Protein AF-A0A397CFI4-F1 (afdb_monomer_lite)

Secondary structure (DSSP, 8-state):
-HHHHHHHHHT-HHHHHHHHHTT---TTS-EEEE-TT--EEEE-HHHHHHHHT-HHHHHHHGGGS---THHHHHHHHHT-HHHHHHHHHSTT--TT---TT---HHHHHHHTT-HHHHHHHHHTT--TT-PPPPPTTSPP--STTHHHHHH-TTS---HHHHHHHHHHHHSS-TTTHHHHHHHHS-B-TTS-BHHHHS-HHHHHHHHHHHSBTTTEEEPSSS-SEE-SSEEEEEEEESSHHHHHHHHH--TTSEEEHHHHHHHHHHTT--TT-TT--S-HHHHHHHH-TT--SEEEHHHHHHHHHHHH-SSEEEEEEEESSHHHHHHHHHHHHTS-TTTSPPPPP---HHHHHHHHTT-B-TTS--B---

Structure (mmCIF, N/CA/C/O backbone):
data_AF-A0A397CFI4-F1
#
_entry.id   AF-A0A397CFI4-F1
#
loop_
_atom_site.group_PDB
_atom_site.id
_atom_site.type_symbol
_atom_site.label_atom_id
_atom_site.label_alt_id
_atom_site.label_comp_id
_atom_site.label_asym_id
_atom_site.label_entity_id
_atom_site.label_seq_id
_atom_site.pdbx_PDB_ins_code
_atom_site.Cartn_x
_atom_site.Cartn_y
_atom_site.Cartn_z
_atom_site.occupancy
_atom_site.B_iso_or_equiv
_atom_site.auth_seq_id
_atom_site.auth_comp_id
_atom_site.auth_asym_id
_atom_site.auth_atom_id
_atom_site.pdbx_PDB_model_num
ATOM 1 N N . ASN A 1 1 ? -17.779 -2.382 51.397 1.00 69.25 1 ASN A N 1
ATOM 2 C CA . ASN A 1 1 ? -17.186 -1.640 50.259 1.00 69.25 1 ASN A CA 1
ATOM 3 C C . ASN A 1 1 ? -15.929 -2.326 49.732 1.00 69.25 1 ASN A C 1
ATOM 5 O O . ASN A 1 1 ? -15.924 -2.730 48.579 1.00 69.25 1 ASN A O 1
ATOM 9 N N . ASP A 1 2 ? -14.914 -2.552 50.573 1.00 80.94 2 ASP A N 1
ATOM 10 C CA . ASP A 1 2 ? -13.683 -3.252 50.158 1.00 80.94 2 ASP A CA 1
ATOM 11 C C . ASP A 1 2 ? -13.932 -4.686 49.657 1.00 80.94 2 ASP A C 1
ATOM 13 O O . ASP A 1 2 ? -13.324 -5.103 48.675 1.00 80.94 2 ASP A O 1
ATOM 17 N N . GLU A 1 3 ? -14.868 -5.421 50.271 1.00 85.12 3 GLU A N 1
ATOM 18 C CA . GLU A 1 3 ? -15.243 -6.772 49.818 1.00 85.12 3 GLU A CA 1
ATOM 19 C C . GLU A 1 3 ? -15.906 -6.776 48.434 1.00 85.12 3 GLU A C 1
ATOM 21 O O . GLU A 1 3 ? -15.570 -7.614 47.603 1.00 85.12 3 GLU A O 1
ATOM 26 N N . LEU A 1 4 ? -16.777 -5.804 48.146 1.00 87.81 4 LEU A N 1
ATOM 27 C CA . LEU A 1 4 ? -17.419 -5.654 46.837 1.00 87.81 4 LEU A CA 1
ATOM 28 C C . LEU A 1 4 ? -16.399 -5.303 45.744 1.00 87.81 4 LEU A C 1
ATOM 30 O O . LEU A 1 4 ? -16.398 -5.905 44.673 1.00 87.81 4 LEU A O 1
ATOM 34 N N . VAL A 1 5 ? -15.504 -4.348 46.021 1.00 90.75 5 VAL A N 1
ATOM 35 C CA . VAL A 1 5 ? -14.417 -3.971 45.103 1.00 90.75 5 VAL A CA 1
ATOM 36 C C . VAL A 1 5 ? -13.533 -5.177 44.806 1.00 90.75 5 VAL A C 1
ATOM 38 O O . VAL A 1 5 ? -13.176 -5.405 43.649 1.00 90.75 5 VAL A O 1
ATOM 41 N N . LYS A 1 6 ? -13.205 -5.970 45.830 1.00 91.44 6 LYS A N 1
ATOM 42 C CA . LYS A 1 6 ? -12.442 -7.207 45.674 1.00 91.44 6 LYS A CA 1
ATOM 43 C C . LYS A 1 6 ? -13.191 -8.228 44.811 1.00 91.44 6 LYS A C 1
ATOM 45 O O . LYS A 1 6 ? -12.603 -8.718 43.854 1.00 91.44 6 LYS A O 1
ATOM 50 N N . ALA A 1 7 ? -14.473 -8.473 45.078 1.00 93.31 7 ALA A N 1
ATOM 51 C CA . ALA A 1 7 ? -15.295 -9.411 44.312 1.00 93.31 7 ALA A CA 1
ATOM 52 C C . ALA A 1 7 ? -15.378 -9.031 42.823 1.00 93.31 7 ALA A C 1
ATOM 54 O O . ALA A 1 7 ? -15.127 -9.863 41.956 1.00 93.31 7 ALA A O 1
ATOM 55 N N . ILE A 1 8 ? -15.617 -7.751 42.513 1.00 92.62 8 ILE A N 1
ATOM 56 C CA . ILE A 1 8 ? -15.604 -7.247 41.128 1.00 92.62 8 ILE A CA 1
ATOM 57 C C . ILE A 1 8 ? -14.204 -7.373 40.513 1.00 92.62 8 ILE A C 1
ATOM 59 O O . ILE A 1 8 ? -14.075 -7.697 39.337 1.00 92.62 8 ILE A O 1
ATOM 63 N N . THR A 1 9 ? -13.145 -7.137 41.293 1.00 92.62 9 THR A N 1
ATOM 64 C CA . THR A 1 9 ? -11.762 -7.269 40.810 1.00 92.62 9 THR A CA 1
ATOM 65 C C . THR A 1 9 ? -11.437 -8.717 40.436 1.00 92.62 9 THR A C 1
ATOM 67 O O . THR A 1 9 ? -10.779 -8.958 39.423 1.00 92.62 9 THR A O 1
ATOM 70 N N . GLU A 1 10 ? -11.926 -9.673 41.223 1.00 93.75 10 GLU A N 1
ATOM 71 C CA . GLU A 1 10 ? -11.697 -11.112 41.054 1.00 93.75 10 GLU A CA 1
ATOM 72 C C . GLU A 1 10 ? -12.667 -11.772 40.060 1.00 93.75 10 GLU A C 1
ATOM 74 O O . GLU A 1 10 ? -12.380 -12.868 39.587 1.00 93.75 10 GLU A O 1
ATOM 79 N N . GLY A 1 11 ? -13.759 -11.097 39.686 1.00 93.50 11 GLY A N 1
ATOM 80 C CA . GLY A 1 11 ? -14.774 -11.649 38.785 1.00 93.50 11 GLY A CA 1
ATOM 81 C C . GLY A 1 11 ? -15.804 -12.538 39.490 1.00 93.50 11 GLY A C 1
ATOM 82 O O . GLY A 1 11 ? -16.463 -13.337 38.835 1.00 93.50 11 GLY A O 1
ATOM 83 N N . ASP A 1 12 ? -15.942 -12.430 40.815 1.00 94.56 12 ASP A N 1
ATOM 84 C CA . ASP A 1 12 ? -16.836 -13.276 41.614 1.00 94.56 12 ASP A CA 1
ATOM 85 C C . ASP A 1 12 ? -18.286 -12.770 41.551 1.00 94.56 12 ASP A C 1
ATOM 87 O O . ASP A 1 12 ? -18.731 -11.967 42.377 1.00 94.56 12 ASP A O 1
ATOM 91 N N . LEU A 1 13 ? -19.035 -13.244 40.551 1.00 90.06 13 LEU A N 1
ATOM 92 C CA . LEU A 1 13 ? -20.442 -12.884 40.354 1.00 90.06 13 LEU A CA 1
ATOM 93 C C . LEU A 1 13 ? -21.305 -13.205 41.574 1.00 90.06 13 LEU A C 1
ATOM 95 O O . LEU A 1 13 ? -22.178 -12.417 41.935 1.00 90.06 13 LEU A O 1
ATOM 99 N N . LEU A 1 14 ? -21.062 -14.342 42.224 1.00 89.81 14 LEU A N 1
ATOM 100 C CA . LEU A 1 14 ? -21.886 -14.794 43.337 1.00 89.81 14 LEU A CA 1
ATOM 101 C C . LEU A 1 14 ? -21.731 -13.855 44.533 1.00 89.81 14 LEU A C 1
ATOM 103 O O . LEU A 1 14 ? -22.733 -13.429 45.110 1.00 89.81 14 LEU A O 1
ATOM 107 N N . GLN A 1 15 ? -20.497 -13.470 44.859 1.00 90.12 15 GLN A N 1
ATOM 108 C CA . GLN A 1 15 ? -20.244 -12.525 45.939 1.00 90.12 15 GLN A CA 1
ATOM 109 C C . GLN A 1 15 ? -20.802 -11.128 45.628 1.00 90.12 15 GLN A C 1
ATOM 111 O O . GLN A 1 15 ? -21.348 -10.486 46.527 1.00 90.12 15 GLN A O 1
ATOM 116 N N . VAL A 1 16 ? -20.742 -10.665 44.372 1.00 89.44 16 VAL A N 1
ATOM 117 C CA . VAL A 1 16 ? -21.339 -9.368 44.005 1.00 89.44 16 VAL A CA 1
ATOM 118 C C . VAL A 1 16 ? -22.865 -9.389 44.135 1.00 89.44 16 VAL A C 1
ATOM 120 O O . VAL A 1 16 ? -23.431 -8.464 44.717 1.00 89.44 16 VAL A O 1
ATOM 123 N N . LEU A 1 17 ? -23.534 -10.450 43.672 1.00 85.75 17 LEU A N 1
ATOM 124 C CA . LEU A 1 17 ? -24.989 -10.595 43.809 1.00 85.75 17 LEU A CA 1
ATOM 125 C C . LEU A 1 17 ? -25.426 -10.663 45.280 1.00 85.75 17 LEU A C 1
ATOM 127 O O . LEU A 1 17 ? -26.449 -10.090 45.650 1.00 85.75 17 LEU A O 1
ATOM 131 N N . LEU A 1 18 ? -24.641 -11.318 46.141 1.00 87.62 18 LEU A N 1
ATOM 132 C CA . LEU A 1 18 ? -24.883 -11.320 47.587 1.00 87.62 18 LEU A CA 1
ATOM 133 C C . LEU A 1 18 ? -24.763 -9.913 48.191 1.00 87.62 18 LEU A C 1
ATOM 135 O O . LEU A 1 18 ? -25.614 -9.528 48.993 1.00 87.62 18 LEU A O 1
ATOM 139 N N . SER A 1 19 ? -23.755 -9.134 47.785 1.00 86.06 19 SER A N 1
ATOM 140 C CA . SER A 1 19 ? -23.592 -7.738 48.217 1.00 86.06 19 SER A CA 1
ATOM 141 C C . SER A 1 19 ? -24.703 -6.813 47.704 1.00 86.06 19 SER A C 1
ATOM 143 O O . SER A 1 19 ? -25.030 -5.817 48.346 1.00 86.06 19 SER A O 1
ATOM 145 N N . GLU A 1 20 ? -25.297 -7.110 46.551 1.00 83.31 20 GLU A N 1
ATOM 146 C CA . GLU A 1 20 ? -26.465 -6.388 46.040 1.00 83.31 20 GLU A CA 1
ATOM 147 C C . GLU A 1 20 ? -27.722 -6.704 46.854 1.00 83.31 20 GLU A C 1
ATOM 149 O O . GLU A 1 20 ? -28.423 -5.791 47.289 1.00 83.31 20 GLU A O 1
ATOM 154 N N . LEU A 1 21 ? -27.963 -7.986 47.151 1.00 83.81 21 LEU A N 1
ATOM 155 C CA . LEU A 1 21 ? -29.080 -8.427 47.994 1.00 83.81 21 LEU A CA 1
ATOM 156 C C . LEU A 1 21 ? -29.017 -7.859 49.418 1.00 83.81 21 LEU A C 1
ATOM 158 O O . LEU A 1 21 ? -30.060 -7.605 50.020 1.00 83.81 21 LEU A O 1
ATOM 162 N N . SER A 1 22 ? -27.815 -7.648 49.960 1.00 85.25 22 SER A N 1
ATOM 163 C CA . SER A 1 22 ? -27.629 -7.011 51.268 1.00 85.25 22 SER A CA 1
ATOM 164 C C . SER A 1 22 ? -27.761 -5.481 51.237 1.00 85.25 22 SER A C 1
ATOM 166 O O . SER A 1 22 ? -27.748 -4.851 52.294 1.00 85.25 22 SER A O 1
ATOM 168 N N . GLY A 1 23 ? -27.918 -4.872 50.053 1.00 80.44 23 GLY A N 1
ATOM 169 C CA . GLY A 1 23 ? -27.999 -3.420 49.866 1.00 80.44 23 GLY A CA 1
ATOM 170 C C . GLY A 1 23 ? -26.651 -2.696 49.964 1.00 80.44 23 GLY A C 1
ATOM 171 O O . GLY A 1 23 ? -26.616 -1.467 50.028 1.00 80.44 23 GLY A O 1
ATOM 172 N N . GLU A 1 24 ? -25.538 -3.432 49.986 1.00 78.44 24 GLU A N 1
ATOM 173 C CA . GLU A 1 24 ? -24.181 -2.876 50.042 1.00 78.44 24 GLU A CA 1
ATOM 174 C C . GLU A 1 24 ? -23.630 -2.499 48.659 1.00 78.44 24 GLU A C 1
ATOM 176 O O . GLU A 1 24 ? -22.718 -1.670 48.552 1.00 78.44 24 GLU A O 1
ATOM 181 N N . CYS A 1 25 ? -24.181 -3.093 47.599 1.00 79.81 25 CYS A N 1
ATOM 182 C CA . CYS A 1 25 ? -23.878 -2.754 46.216 1.00 79.81 25 CYS A CA 1
ATOM 183 C C . CYS A 1 25 ? -24.965 -1.851 45.627 1.00 79.81 25 CYS A C 1
ATOM 185 O O . CYS A 1 25 ? -26.148 -2.178 45.644 1.00 79.81 25 CYS A O 1
ATOM 187 N N . ASN A 1 26 ? -24.544 -0.723 45.065 1.00 86.94 26 ASN A N 1
ATOM 188 C CA . ASN A 1 26 ? -25.358 0.112 44.202 1.00 86.94 26 ASN A CA 1
ATOM 189 C C . ASN A 1 26 ? -24.685 0.145 42.825 1.00 86.94 26 ASN A C 1
ATOM 191 O O . ASN A 1 26 ? -23.577 0.666 42.685 1.00 86.94 26 ASN A O 1
ATOM 195 N N . MET A 1 27 ? -25.377 -0.390 41.816 1.00 85.12 27 MET A N 1
ATOM 196 C CA . MET A 1 27 ? -24.874 -0.562 40.446 1.00 85.12 27 MET A CA 1
ATOM 197 C C . MET A 1 27 ? -24.469 0.741 39.747 1.00 85.12 27 MET A C 1
ATOM 199 O O . MET A 1 27 ? -23.660 0.711 38.823 1.00 85.12 27 MET A O 1
ATOM 203 N N . ASN A 1 28 ? -24.956 1.885 40.229 1.00 88.88 28 ASN A N 1
ATOM 204 C CA . ASN A 1 28 ? -24.688 3.199 39.642 1.00 88.88 28 ASN A CA 1
ATOM 205 C C . ASN A 1 28 ? -23.749 4.045 40.521 1.00 88.88 28 ASN A C 1
ATOM 207 O O . ASN A 1 28 ? -23.426 5.186 40.191 1.00 88.88 28 ASN A O 1
ATOM 211 N N . SER A 1 29 ? -23.277 3.503 41.650 1.00 90.81 29 SER A N 1
ATOM 212 C CA . SER A 1 29 ? -22.308 4.179 42.516 1.00 90.81 29 SER A CA 1
ATOM 213 C C . SER A 1 29 ? -20.874 4.009 42.023 1.00 90.81 29 SER A C 1
ATOM 215 O O . SER A 1 29 ? -20.490 2.975 41.480 1.00 90.81 29 SER A O 1
ATOM 217 N N . LEU A 1 30 ? -20.054 5.038 42.248 1.00 91.69 30 LEU A N 1
ATOM 218 C CA . LEU A 1 30 ? -18.627 4.998 41.942 1.00 91.69 30 LEU A CA 1
ATOM 219 C C . LEU A 1 30 ? -17.843 4.348 43.084 1.00 91.69 30 LEU A C 1
ATOM 221 O O . LEU A 1 30 ? -17.845 4.839 44.215 1.00 91.69 30 LEU A O 1
ATOM 225 N N . TYR A 1 31 ? -17.089 3.309 42.746 1.00 92.19 31 TYR A N 1
ATOM 226 C CA . TYR A 1 31 ? -16.181 2.600 43.639 1.00 92.19 31 TYR A CA 1
ATOM 227 C C . TYR A 1 31 ? -14.725 2.861 43.248 1.00 92.19 31 TYR A C 1
ATOM 229 O O . TYR A 1 31 ? -14.435 3.182 42.095 1.00 92.19 31 TYR A O 1
ATOM 237 N N . VAL A 1 32 ? -13.807 2.765 44.214 1.00 94.25 32 VAL A N 1
ATOM 238 C CA . VAL A 1 32 ? -12.368 2.967 43.985 1.00 94.25 32 VAL A CA 1
ATOM 239 C C . VAL A 1 32 ? -11.701 1.615 43.757 1.00 94.25 32 VAL A C 1
ATOM 241 O O . VAL A 1 32 ? -11.699 0.768 44.645 1.00 94.25 32 VAL A O 1
ATOM 244 N N . PHE A 1 33 ? -11.112 1.442 42.581 1.00 92.88 33 PHE A N 1
ATOM 245 C CA . PHE A 1 33 ? -10.360 0.261 42.172 1.00 92.88 33 PHE A CA 1
ATOM 246 C C . PHE A 1 33 ? -8.880 0.600 42.034 1.00 92.88 33 PHE A C 1
ATOM 248 O O . PHE A 1 33 ? -8.522 1.754 41.801 1.00 92.88 33 PHE A O 1
ATOM 255 N N . LYS A 1 34 ? -8.017 -0.414 42.116 1.00 90.31 34 LYS A N 1
ATOM 256 C CA . LYS A 1 34 ? -6.575 -0.270 41.882 1.00 90.31 34 LYS A CA 1
ATOM 257 C C . LYS A 1 34 ? -6.171 -0.958 40.594 1.00 90.31 34 LYS A C 1
ATOM 259 O O . LYS A 1 34 ? -6.585 -2.084 40.331 1.00 90.31 34 LYS A O 1
ATOM 264 N N . ASP A 1 35 ? -5.370 -0.282 39.779 1.00 85.75 35 ASP A N 1
ATOM 265 C CA . ASP A 1 35 ? -4.763 -0.907 38.606 1.00 85.75 35 ASP A CA 1
ATOM 266 C C . ASP A 1 35 ? -3.539 -1.767 38.984 1.00 85.75 35 ASP A C 1
ATOM 268 O O . ASP A 1 35 ? -3.095 -1.803 40.134 1.00 85.75 35 ASP A O 1
ATOM 272 N N . LYS A 1 36 ? -2.941 -2.449 37.996 1.00 82.62 36 LYS A N 1
ATOM 273 C CA . LYS A 1 36 ? -1.735 -3.280 38.197 1.00 82.62 36 LYS A CA 1
ATOM 274 C C . LYS A 1 36 ? -0.523 -2.499 38.734 1.00 82.62 36 LYS A C 1
ATOM 276 O O . LYS A 1 36 ? 0.430 -3.117 39.195 1.00 82.62 36 LYS A O 1
ATOM 281 N N . LYS A 1 37 ? -0.527 -1.167 38.634 1.00 85.25 37 LYS A N 1
ATOM 282 C CA . LYS A 1 37 ? 0.532 -0.269 39.112 1.00 85.25 37 LYS A CA 1
ATOM 283 C C . LYS A 1 37 ? 0.187 0.368 40.467 1.00 85.25 37 LYS A C 1
ATOM 285 O O . LYS A 1 37 ? 1.004 1.113 41.000 1.00 85.25 37 LYS A O 1
ATOM 290 N N . GLY A 1 38 ? -0.980 0.056 41.035 1.00 87.56 38 GLY A N 1
ATOM 291 C CA . GLY A 1 38 ? -1.451 0.568 42.318 1.00 87.56 38 GLY A CA 1
ATOM 292 C C . GLY A 1 38 ? -2.118 1.943 42.251 1.00 87.56 38 GLY A C 1
ATOM 293 O O . GLY A 1 38 ? -2.348 2.529 43.307 1.00 87.56 38 GLY A O 1
ATOM 294 N N . TYR A 1 39 ? -2.427 2.465 41.059 1.00 87.62 39 TYR A N 1
ATOM 295 C CA . TYR A 1 39 ? -3.164 3.719 40.923 1.00 87.62 39 TYR A CA 1
ATOM 296 C C . TYR A 1 39 ? -4.652 3.509 41.180 1.00 87.62 39 TYR A C 1
ATOM 298 O O . TYR A 1 39 ? -5.275 2.618 40.596 1.00 87.62 39 TYR A O 1
ATOM 306 N N . ASP A 1 40 ? -5.211 4.383 42.014 1.00 92.81 40 ASP A N 1
ATOM 307 C CA . ASP A 1 40 ? -6.640 4.435 42.283 1.00 92.81 40 ASP A CA 1
ATOM 308 C C . ASP A 1 40 ? -7.391 5.032 41.084 1.00 92.81 40 ASP A C 1
ATOM 310 O O . ASP A 1 40 ? -7.028 6.085 40.552 1.00 92.81 40 ASP A O 1
ATOM 314 N N . TRP A 1 41 ? -8.478 4.382 40.681 1.00 91.56 41 TRP A N 1
ATOM 315 C CA . TRP A 1 41 ? -9.405 4.876 39.668 1.00 91.56 41 TRP A CA 1
ATOM 316 C C . TRP A 1 41 ? -10.848 4.626 40.103 1.00 91.56 41 TRP A C 1
ATOM 318 O O . TRP A 1 41 ? -11.128 3.709 40.870 1.00 91.56 41 TRP A O 1
ATOM 328 N N . LYS A 1 42 ? -11.767 5.483 39.650 1.00 92.75 42 LYS A N 1
ATOM 329 C CA . LYS A 1 42 ? -13.187 5.411 40.011 1.00 92.75 42 LYS A CA 1
ATOM 330 C C . LYS A 1 42 ? -14.006 4.864 38.857 1.00 92.75 42 LYS A C 1
ATOM 332 O O . LYS A 1 42 ? -13.828 5.321 37.729 1.00 92.75 42 LYS A O 1
ATOM 337 N N . ALA A 1 43 ? -14.904 3.933 39.153 1.00 92.38 43 ALA A N 1
ATOM 338 C CA . ALA A 1 43 ? -15.801 3.341 38.169 1.00 92.38 43 ALA A CA 1
ATOM 339 C C . ALA A 1 43 ? -17.066 2.777 38.814 1.00 92.38 43 ALA A C 1
ATOM 341 O O . ALA A 1 43 ? -17.065 2.440 40.000 1.00 92.38 43 ALA A O 1
ATOM 342 N N . THR A 1 44 ? -18.129 2.663 38.019 1.00 93.00 44 THR A N 1
ATOM 343 C CA . THR A 1 44 ? -19.282 1.825 38.363 1.00 93.00 44 THR A CA 1
ATOM 344 C C . THR A 1 44 ? -18.898 0.343 38.245 1.00 93.00 44 THR A C 1
ATOM 346 O O . THR A 1 44 ? -17.925 0.017 37.550 1.00 93.00 44 THR A O 1
ATOM 349 N N . PRO A 1 45 ? -19.636 -0.579 38.889 1.00 92.81 45 PRO A N 1
ATOM 350 C CA . PRO A 1 45 ? -19.417 -2.017 38.745 1.00 92.81 45 PRO A CA 1
ATOM 351 C C . PRO A 1 45 ? -19.368 -2.501 37.289 1.00 92.81 45 PRO A C 1
ATOM 353 O O . PRO A 1 45 ? -18.478 -3.280 36.953 1.00 92.81 45 PRO A O 1
ATOM 356 N N . LEU A 1 46 ? -20.245 -1.992 36.410 1.00 94.06 46 LEU A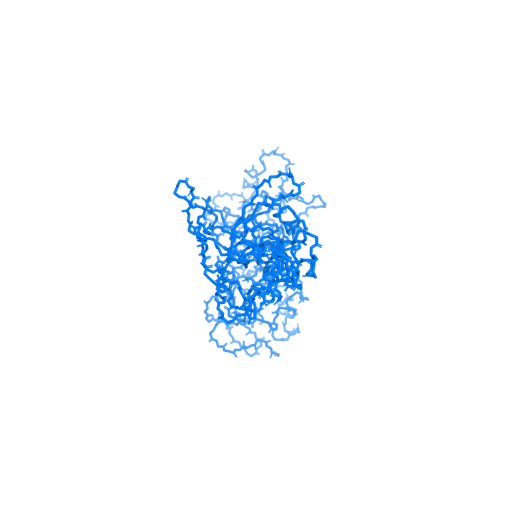 N 1
ATOM 357 C CA . LEU A 1 46 ? -20.251 -2.341 34.982 1.00 94.06 46 LEU A CA 1
ATOM 358 C C . LEU A 1 46 ? -18.962 -1.895 34.276 1.00 94.06 46 LEU A C 1
ATOM 360 O O . LEU A 1 46 ? -18.318 -2.699 33.604 1.00 94.06 46 LEU A O 1
ATOM 364 N N . ILE A 1 47 ? -18.534 -0.641 34.471 1.00 93.69 47 ILE A N 1
ATOM 365 C CA . ILE A 1 47 ? -17.291 -0.121 33.877 1.00 93.69 47 ILE A CA 1
ATOM 366 C C . ILE A 1 47 ? -16.075 -0.910 34.390 1.00 93.69 47 ILE A C 1
ATOM 368 O O . ILE A 1 47 ? -15.144 -1.191 33.630 1.00 93.69 47 ILE A O 1
ATOM 372 N N . ALA A 1 48 ? -16.075 -1.285 35.673 1.00 93.94 48 ALA A N 1
ATOM 373 C CA . ALA A 1 48 ? -15.008 -2.073 36.275 1.00 93.94 48 ALA A CA 1
ATOM 374 C C . ALA A 1 48 ? -14.927 -3.491 35.700 1.00 93.94 48 ALA A C 1
ATOM 376 O O . ALA A 1 48 ? -13.859 -3.901 35.239 1.00 93.94 48 ALA A O 1
ATOM 377 N N . ALA A 1 49 ? -16.056 -4.198 35.651 1.00 95.06 49 ALA A N 1
ATOM 378 C CA . ALA A 1 49 ? -16.160 -5.509 35.022 1.00 95.06 49 ALA A CA 1
ATOM 379 C C . ALA A 1 49 ? -15.705 -5.467 33.554 1.00 95.06 49 ALA A C 1
ATOM 381 O O . ALA A 1 49 ? -14.907 -6.306 33.126 1.00 95.06 49 ALA A O 1
ATOM 382 N N . ALA A 1 50 ? -16.126 -4.437 32.814 1.00 95.62 50 ALA A N 1
ATOM 383 C CA . ALA A 1 50 ? -15.780 -4.273 31.411 1.00 95.62 50 ALA A CA 1
ATOM 384 C C . ALA A 1 50 ? -14.276 -4.035 31.188 1.00 95.62 50 ALA A C 1
ATOM 386 O O . ALA A 1 50 ? -13.670 -4.648 30.311 1.00 95.62 50 ALA A O 1
ATOM 387 N N . ALA A 1 51 ? -13.641 -3.189 32.006 1.00 94.44 51 ALA A N 1
ATOM 388 C CA . ALA A 1 51 ? -12.199 -2.943 31.932 1.00 94.44 51 ALA A CA 1
ATOM 389 C C . ALA A 1 51 ? -11.372 -4.195 32.277 1.00 94.44 51 ALA A C 1
ATOM 391 O O . ALA A 1 51 ? -10.313 -4.438 31.688 1.00 94.44 51 ALA A O 1
ATOM 392 N N . LEU A 1 52 ? -11.840 -4.980 33.250 1.00 94.38 52 LEU A N 1
ATOM 393 C CA . LEU A 1 52 ? -11.145 -6.167 33.746 1.00 94.38 52 LEU A CA 1
ATOM 394 C C . LEU A 1 52 ? -11.371 -7.416 32.883 1.00 94.38 52 LEU A C 1
ATOM 396 O O . LEU A 1 52 ? -10.558 -8.334 32.955 1.00 94.38 52 LEU A O 1
ATOM 400 N N . GLY A 1 53 ? -12.389 -7.418 32.018 1.00 95.88 53 GLY A N 1
ATOM 401 C CA . GLY A 1 53 ? -12.686 -8.532 31.110 1.00 95.88 53 GLY A CA 1
ATOM 402 C C . GLY A 1 53 ? -13.656 -9.569 31.680 1.00 95.88 53 GLY A C 1
ATOM 403 O O . GLY A 1 53 ? -13.761 -10.673 31.146 1.00 95.88 53 GLY A O 1
ATOM 404 N N . HIS A 1 54 ? -14.370 -9.233 32.755 1.00 96.56 54 HIS A N 1
ATOM 405 C CA . HIS A 1 54 ? -15.267 -10.153 33.454 1.00 96.56 54 HIS A CA 1
ATOM 406 C C . HIS A 1 54 ? -16.614 -10.244 32.741 1.00 96.56 54 HIS A C 1
ATOM 408 O O . HIS A 1 54 ? -17.567 -9.553 33.089 1.00 96.56 54 HIS A O 1
ATOM 414 N N . THR A 1 55 ? -16.676 -11.096 31.719 1.00 96.31 55 THR A N 1
ATOM 415 C CA . THR A 1 55 ? -17.836 -11.217 30.816 1.00 96.31 55 THR A CA 1
ATOM 416 C C . THR A 1 55 ? -19.118 -11.603 31.567 1.00 96.31 55 THR A C 1
ATOM 418 O O . THR A 1 55 ? -20.153 -10.985 31.349 1.00 96.31 55 THR A O 1
ATOM 421 N N . GLU A 1 56 ? -19.038 -12.533 32.524 1.00 94.94 56 GLU A N 1
ATOM 422 C CA . GLU A 1 56 ? -20.189 -12.950 33.347 1.00 94.94 56 GLU A CA 1
ATOM 423 C C . GLU A 1 56 ? -20.739 -11.808 34.214 1.00 94.94 56 GLU A C 1
ATOM 425 O O . GLU A 1 56 ? -21.951 -11.652 34.358 1.00 94.94 56 GLU A O 1
ATOM 430 N N . LEU A 1 57 ? -19.853 -10.968 34.762 1.00 94.69 57 LEU A N 1
ATOM 431 C CA . LEU A 1 57 ? -20.262 -9.775 35.500 1.00 94.69 57 LEU A CA 1
ATOM 432 C C . LEU A 1 57 ? -20.948 -8.768 34.573 1.00 94.69 57 LEU A C 1
ATOM 434 O O . LEU A 1 57 ? -21.987 -8.228 34.931 1.00 94.69 57 LEU A O 1
ATOM 438 N N . VAL A 1 58 ? -20.399 -8.537 33.376 1.00 94.94 58 VAL A N 1
ATOM 439 C CA . VAL A 1 58 ? -20.995 -7.623 32.388 1.00 94.94 58 VAL A CA 1
ATOM 440 C C . VAL A 1 58 ? -22.403 -8.080 32.017 1.00 94.94 58 VAL A C 1
ATOM 442 O O . VAL A 1 58 ? -23.330 -7.290 32.154 1.00 94.94 58 VAL A O 1
ATOM 445 N N . GLN A 1 59 ? -22.584 -9.355 31.665 1.00 93.06 59 GLN A N 1
ATOM 446 C CA . GLN A 1 59 ? -23.903 -9.933 31.379 1.00 93.06 59 GLN A CA 1
ATOM 447 C C . GLN A 1 59 ? -24.870 -9.782 32.558 1.00 93.06 59 GLN A C 1
ATOM 449 O O . GLN A 1 59 ? -26.031 -9.433 32.376 1.00 93.06 59 GLN A O 1
ATOM 454 N N . GLY A 1 60 ? -24.392 -10.003 33.785 1.00 89.69 60 GLY A N 1
ATOM 455 C CA . GLY A 1 60 ? -25.212 -9.836 34.980 1.00 89.69 60 GLY A CA 1
ATOM 456 C C . GLY A 1 60 ? -25.599 -8.382 35.266 1.00 89.69 60 GLY A C 1
ATOM 457 O O . GLY A 1 60 ? -26.601 -8.149 35.940 1.00 89.69 60 GLY A O 1
ATOM 458 N N . PHE A 1 61 ? -24.813 -7.401 34.823 1.00 90.19 61 PHE A N 1
ATOM 459 C CA . PHE A 1 61 ? -24.968 -5.994 35.207 1.00 90.19 61 PHE A CA 1
ATOM 460 C C . PHE A 1 61 ? -25.620 -5.126 34.141 1.00 90.19 61 PHE A C 1
ATOM 462 O O . PHE A 1 61 ? -26.207 -4.109 34.502 1.00 90.19 61 PHE A O 1
ATOM 469 N N . ILE A 1 62 ? -25.506 -5.507 32.869 1.00 89.81 62 ILE A N 1
ATOM 470 C CA . ILE A 1 62 ? -25.840 -4.647 31.734 1.00 89.81 62 ILE A CA 1
ATOM 471 C C . ILE A 1 62 ? -27.288 -4.141 31.812 1.00 89.81 62 ILE A C 1
ATOM 473 O O . ILE A 1 62 ? -27.485 -2.938 31.860 1.00 89.81 62 ILE A O 1
ATOM 477 N N . ASP A 1 63 ? -28.270 -5.012 32.051 1.00 87.81 63 ASP A N 1
ATOM 478 C CA . ASP A 1 63 ? -29.693 -4.628 32.124 1.00 87.81 63 ASP A CA 1
ATOM 479 C C . ASP A 1 63 ? -30.087 -3.822 33.383 1.00 87.81 63 ASP A C 1
ATOM 481 O O . ASP A 1 63 ? -31.236 -3.399 33.529 1.00 87.81 63 ASP A O 1
ATOM 485 N N . ARG A 1 64 ? -29.176 -3.675 34.355 1.00 85.00 64 ARG A N 1
ATOM 486 C CA . ARG A 1 64 ? -29.468 -3.145 35.704 1.00 85.00 64 ARG A CA 1
ATOM 487 C C . ARG A 1 64 ? -28.674 -1.892 36.062 1.00 85.00 64 ARG A C 1
ATOM 489 O O . ARG A 1 64 ? -28.973 -1.258 37.074 1.00 85.00 64 ARG A O 1
ATOM 496 N N . ALA A 1 65 ? -27.647 -1.573 35.285 1.00 85.50 65 ALA A N 1
ATOM 497 C CA . ALA A 1 65 ? -26.813 -0.397 35.469 1.00 85.50 65 ALA A CA 1
ATOM 498 C C . ALA A 1 65 ? -27.250 0.727 34.523 1.00 85.50 65 ALA A C 1
ATOM 500 O O . ALA A 1 65 ? -27.807 0.474 33.458 1.00 85.50 65 ALA A O 1
ATOM 501 N N . ASP A 1 66 ? -26.942 1.971 34.885 1.00 84.88 66 ASP A N 1
ATOM 502 C CA . ASP A 1 66 ? -27.007 3.084 33.939 1.00 84.88 66 ASP A CA 1
ATOM 503 C C . ASP A 1 66 ? -25.891 2.878 32.902 1.00 84.88 66 ASP A C 1
ATOM 505 O O . ASP A 1 66 ? -24.711 3.117 33.181 1.00 84.88 66 ASP A O 1
ATOM 509 N N . ILE A 1 67 ? -26.259 2.348 31.734 1.00 80.56 67 ILE A N 1
ATOM 510 C CA . ILE A 1 67 ? -25.319 2.075 30.649 1.00 80.56 67 ILE A CA 1
ATOM 511 C C . ILE A 1 67 ? -24.954 3.388 29.959 1.00 80.56 67 ILE A C 1
ATOM 513 O O . ILE A 1 67 ? -25.816 4.133 29.495 1.00 80.56 67 ILE A O 1
ATOM 517 N N . ASP A 1 68 ? -23.652 3.617 29.840 1.00 83.06 68 ASP A N 1
ATOM 518 C CA . ASP A 1 68 ? -23.058 4.551 28.898 1.00 83.06 68 ASP A CA 1
ATOM 519 C C . ASP A 1 68 ? -21.956 3.836 28.096 1.00 83.06 68 ASP A C 1
ATOM 521 O O . ASP A 1 68 ? -21.566 2.689 28.356 1.00 83.06 68 ASP A O 1
ATOM 525 N N . GLU A 1 69 ? -21.390 4.529 27.119 1.00 88.31 69 GLU A N 1
ATOM 526 C CA . GLU A 1 69 ? -20.313 4.006 26.290 1.00 88.31 69 GLU A CA 1
ATOM 527 C C . GLU A 1 69 ? -18.973 3.917 27.041 1.00 88.31 69 GLU A C 1
ATOM 529 O O . GLU A 1 69 ? -17.995 3.385 26.505 1.00 88.31 69 GLU A O 1
ATOM 534 N N . THR A 1 70 ? -18.895 4.361 28.304 1.00 89.94 70 THR A N 1
ATOM 535 C CA . THR A 1 70 ? -17.671 4.284 29.113 1.00 89.94 70 THR A CA 1
ATOM 536 C C . THR A 1 70 ? -17.215 2.847 29.315 1.00 89.94 70 THR A C 1
ATOM 538 O O . THR A 1 70 ? -16.010 2.571 29.231 1.00 89.94 70 THR A O 1
ATOM 541 N N . ALA A 1 71 ? -18.155 1.919 29.508 1.00 93.19 71 ALA A N 1
ATOM 542 C CA . ALA A 1 71 ? -17.856 0.491 29.561 1.00 93.19 71 ALA A CA 1
ATOM 543 C C . ALA A 1 71 ? -17.224 0.003 28.242 1.00 93.19 71 ALA A C 1
ATOM 545 O O . ALA A 1 71 ? -16.187 -0.671 28.268 1.00 93.19 71 ALA A O 1
ATOM 546 N N . LEU A 1 72 ? -17.772 0.428 27.096 1.00 95.19 72 LEU A N 1
ATOM 547 C CA . LEU A 1 72 ? -17.268 0.077 25.767 1.00 95.19 72 LEU A CA 1
ATOM 548 C C . LEU A 1 72 ? -15.862 0.647 25.528 1.00 95.19 72 LEU A C 1
ATOM 550 O O . LEU A 1 72 ? -14.972 -0.090 25.102 1.00 95.19 72 LEU A O 1
ATOM 554 N N . TYR A 1 73 ? -15.605 1.917 25.869 1.00 92.31 73 TYR A N 1
ATOM 555 C CA . TYR A 1 73 ? -14.269 2.512 25.722 1.00 92.31 73 TYR A CA 1
ATOM 556 C C . TYR A 1 73 ? -13.223 1.782 26.560 1.00 92.31 73 TYR A C 1
ATOM 558 O O . TYR A 1 73 ? -12.093 1.596 26.106 1.00 92.31 73 TYR A O 1
ATOM 566 N N . LYS A 1 74 ? -13.570 1.383 27.791 1.00 92.44 74 LYS A N 1
ATOM 567 C CA . LYS A 1 74 ? -12.639 0.688 28.686 1.00 92.44 74 LYS A CA 1
ATOM 568 C C . LYS A 1 74 ? -12.365 -0.739 28.247 1.00 92.44 74 LYS A C 1
ATOM 570 O O . LYS A 1 74 ? -11.198 -1.136 28.242 1.00 92.44 74 LYS A O 1
ATOM 575 N N . ALA A 1 75 ? -13.387 -1.468 27.813 1.00 95.81 75 ALA A N 1
ATOM 576 C CA . ALA A 1 75 ? -13.210 -2.779 27.205 1.00 95.81 75 ALA A CA 1
ATOM 577 C C . ALA A 1 75 ? -12.336 -2.689 25.941 1.00 95.81 75 ALA A C 1
ATOM 579 O O . ALA A 1 75 ? -11.399 -3.475 25.777 1.00 95.81 75 ALA A O 1
ATOM 580 N N . ALA A 1 76 ? -12.561 -1.671 25.103 1.00 96.06 76 ALA A N 1
ATOM 581 C CA . ALA A 1 76 ? -11.796 -1.453 23.882 1.00 96.06 76 ALA A CA 1
ATOM 582 C C . ALA A 1 76 ? -10.335 -1.040 24.132 1.00 96.06 76 ALA A C 1
ATOM 584 O O . ALA A 1 76 ? -9.432 -1.560 23.479 1.00 96.06 76 ALA A O 1
ATOM 585 N N . GLU A 1 77 ? -10.081 -0.168 25.114 1.00 93.25 77 GLU A N 1
ATOM 586 C CA . GLU A 1 77 ? -8.736 0.221 25.574 1.00 93.25 77 GLU A CA 1
ATOM 587 C C . GLU A 1 77 ? -7.937 -0.997 26.067 1.00 93.25 77 GLU A C 1
ATOM 589 O O . GLU A 1 77 ? -6.739 -1.113 25.806 1.00 93.25 77 GLU A O 1
ATOM 594 N N . LYS A 1 78 ? -8.597 -1.919 26.781 1.00 94.31 78 LYS A N 1
ATOM 595 C CA . LYS A 1 78 ? -7.968 -3.103 27.387 1.00 94.31 78 LYS A CA 1
ATOM 596 C C . LYS A 1 78 ? -7.951 -4.344 26.493 1.00 94.31 78 LYS A C 1
ATOM 598 O O . LYS A 1 78 ? -7.337 -5.333 26.880 1.00 94.31 78 LYS A O 1
ATOM 603 N N . GLY A 1 79 ? -8.582 -4.295 25.321 1.00 96.44 79 GLY A N 1
ATOM 604 C CA . GLY A 1 79 ? -8.590 -5.402 24.362 1.00 96.44 79 GLY A CA 1
ATOM 605 C C . GLY A 1 79 ? -9.533 -6.549 24.736 1.00 96.44 79 GLY A C 1
ATOM 606 O O . GLY A 1 79 ? -9.300 -7.688 24.340 1.00 96.44 79 GLY A O 1
ATOM 607 N N . GLN A 1 80 ? -10.589 -6.269 25.502 1.00 97.44 80 GLN A N 1
ATOM 608 C CA . GLN A 1 80 ? -11.504 -7.277 26.042 1.00 97.44 80 GLN A CA 1
ATOM 609 C C . GLN A 1 80 ? -12.552 -7.692 24.998 1.00 97.44 80 GLN A C 1
ATOM 611 O O . GLN A 1 80 ? -13.695 -7.248 25.038 1.00 97.44 80 GLN A O 1
ATOM 616 N N . VAL A 1 81 ? -12.164 -8.541 24.041 1.00 97.62 81 VAL A N 1
ATOM 617 C CA . VAL A 1 81 ? -12.998 -8.906 22.874 1.00 97.62 81 VAL A CA 1
ATOM 618 C C . VAL A 1 81 ? -14.374 -9.464 23.263 1.00 97.62 81 VAL A C 1
ATOM 620 O O . VAL A 1 81 ? -15.372 -9.065 22.671 1.00 97.62 81 VAL A O 1
ATOM 623 N N . ALA A 1 82 ? -14.441 -10.366 24.249 1.00 97.50 82 ALA A N 1
ATOM 624 C CA . ALA A 1 82 ? -15.706 -10.966 24.685 1.00 97.50 82 ALA A CA 1
ATOM 625 C C . ALA A 1 82 ? -16.650 -9.920 25.296 1.00 97.50 82 ALA A C 1
ATOM 627 O O . ALA A 1 82 ? -17.795 -9.818 24.884 1.00 97.50 82 ALA A O 1
ATOM 628 N N . VAL A 1 83 ? -16.138 -9.069 26.186 1.00 97.25 83 VAL A N 1
ATOM 629 C CA . VAL A 1 83 ? -16.909 -7.964 26.774 1.00 97.25 83 VAL A CA 1
ATOM 630 C C . VAL A 1 83 ? -17.405 -6.987 25.710 1.00 97.25 83 VAL A C 1
ATOM 632 O O . VAL A 1 83 ? -18.554 -6.568 25.765 1.00 97.25 83 VAL A O 1
ATOM 635 N N . VAL A 1 84 ? -16.556 -6.607 24.746 1.00 97.31 84 VAL A N 1
ATOM 636 C CA . VAL A 1 84 ? -16.962 -5.692 23.666 1.00 97.31 84 VAL A CA 1
ATOM 637 C C . VAL A 1 84 ? -18.129 -6.281 22.874 1.00 97.31 84 VAL A C 1
ATOM 639 O O . VAL A 1 84 ? -19.037 -5.540 22.525 1.00 97.31 84 VAL A O 1
ATOM 642 N N . ARG A 1 85 ? -18.140 -7.598 22.633 1.00 96.88 85 ARG A N 1
ATOM 643 C CA . ARG A 1 85 ? -19.256 -8.272 21.959 1.00 96.88 85 ARG A CA 1
ATOM 644 C C . ARG A 1 85 ? -20.555 -8.120 22.742 1.00 96.88 85 ARG A C 1
ATOM 646 O O . ARG A 1 85 ? -21.515 -7.612 22.184 1.00 96.88 85 ARG A O 1
ATOM 653 N N . GLU A 1 86 ? -20.551 -8.486 24.023 1.00 95.44 86 GLU A N 1
ATOM 654 C CA . GLU A 1 86 ? -21.743 -8.387 24.880 1.00 95.44 86 GLU A CA 1
ATOM 655 C C . GLU A 1 86 ? -22.281 -6.952 24.950 1.00 95.44 86 GLU A C 1
ATOM 657 O O . GLU A 1 86 ? -23.483 -6.723 24.874 1.00 95.44 86 GLU A O 1
ATOM 662 N N . LEU A 1 87 ? -21.386 -5.965 25.053 1.00 95.19 87 LEU A N 1
ATOM 663 C CA . LEU A 1 87 ? -21.767 -4.554 25.075 1.00 95.19 87 LEU A CA 1
ATOM 664 C C . LEU A 1 87 ? -22.384 -4.103 23.739 1.00 95.19 87 LEU A C 1
ATOM 666 O O . LEU A 1 87 ? -23.385 -3.399 23.737 1.00 95.19 87 LEU A O 1
ATOM 670 N N . LEU A 1 88 ? -21.822 -4.504 22.597 1.00 95.12 88 LEU A N 1
ATOM 671 C CA . LEU A 1 88 ? -22.344 -4.113 21.278 1.00 95.12 88 LEU A CA 1
ATOM 672 C C . LEU A 1 88 ? -23.672 -4.792 20.915 1.00 95.12 88 LEU A C 1
ATOM 674 O O . LEU A 1 88 ? -24.374 -4.307 20.031 1.00 95.12 88 LEU A O 1
ATOM 678 N N . GLU A 1 89 ? -24.020 -5.895 21.577 1.00 93.38 89 GLU A N 1
ATOM 679 C CA . GLU A 1 89 ? -25.321 -6.553 21.420 1.00 93.38 89 GLU A CA 1
ATOM 680 C C . GLU A 1 89 ? -26.446 -5.819 22.173 1.00 93.38 89 GLU A C 1
ATOM 682 O O . GLU A 1 89 ? -27.626 -6.032 21.881 1.00 93.38 89 GLU A O 1
ATOM 687 N N . HIS A 1 90 ? -26.106 -4.920 23.103 1.00 92.50 90 HIS A N 1
ATOM 688 C CA . HIS A 1 90 ? -27.090 -4.149 23.853 1.00 92.50 90 HIS A CA 1
ATOM 689 C C . HIS A 1 90 ? -27.641 -2.969 23.024 1.00 92.50 90 HIS A C 1
ATOM 691 O O . HIS A 1 90 ? -26.862 -2.166 22.505 1.00 92.50 90 HIS A O 1
ATOM 697 N N . PRO A 1 91 ? -28.975 -2.793 22.926 1.00 89.44 91 PRO A N 1
ATOM 698 C CA . PRO A 1 91 ? -29.598 -1.825 22.014 1.00 89.44 91 PRO A CA 1
ATOM 699 C C . PRO A 1 91 ? -29.275 -0.356 22.321 1.00 89.44 91 PRO A C 1
ATOM 701 O O . PRO A 1 91 ? -29.307 0.476 21.416 1.00 89.44 91 PRO A O 1
ATOM 704 N N . ASP A 1 92 ? -28.966 -0.041 23.579 1.00 89.69 92 ASP A N 1
ATOM 705 C CA . ASP A 1 92 ? -28.690 1.332 24.022 1.00 89.69 92 ASP A CA 1
ATOM 706 C C . ASP A 1 92 ? -27.226 1.763 23.824 1.00 89.69 92 ASP A C 1
ATOM 708 O O . ASP A 1 92 ? -26.888 2.915 24.088 1.00 89.69 92 ASP A O 1
ATOM 712 N N . ILE A 1 93 ? -26.345 0.870 23.354 1.00 92.12 93 ILE A N 1
ATOM 713 C CA . ILE A 1 93 ? -24.926 1.184 23.150 1.00 92.12 93 ILE A CA 1
ATOM 714 C C . ILE A 1 93 ? -24.688 1.685 21.726 1.00 92.12 93 ILE A C 1
ATOM 716 O O . ILE A 1 93 ? -24.854 0.961 20.744 1.00 92.12 93 ILE A O 1
ATOM 720 N N . ASN A 1 94 ? -24.218 2.928 21.606 1.00 92.19 94 ASN A N 1
ATOM 721 C CA . ASN A 1 94 ? -23.813 3.492 20.327 1.00 92.19 94 ASN A CA 1
ATOM 722 C C . ASN A 1 94 ? -22.297 3.361 20.121 1.00 92.19 94 ASN A C 1
ATOM 724 O O . ASN A 1 94 ? -21.500 4.088 20.711 1.00 92.19 94 ASN A O 1
ATOM 728 N N . VAL A 1 95 ? -21.894 2.488 19.193 1.00 94.06 95 VAL A N 1
ATOM 729 C CA . VAL A 1 95 ? -20.482 2.230 18.848 1.00 94.06 95 VAL A CA 1
ATOM 730 C C . VAL A 1 95 ? -19.689 3.489 18.450 1.00 94.06 95 VAL A C 1
ATOM 732 O O . VAL A 1 95 ? -18.468 3.542 18.618 1.00 94.06 95 VAL A O 1
ATOM 735 N N . ASN A 1 96 ? -20.384 4.510 17.942 1.00 91.81 96 ASN A N 1
ATOM 736 C CA . ASN A 1 96 ? -19.811 5.740 17.404 1.00 91.81 96 ASN A CA 1
ATOM 737 C C . ASN A 1 96 ? -19.892 6.932 18.357 1.00 91.81 96 ASN A C 1
ATOM 739 O O . ASN A 1 96 ? -19.377 8.002 18.016 1.00 91.81 96 ASN A O 1
ATOM 743 N N . LEU A 1 97 ? -20.526 6.795 19.529 1.00 90.31 97 LEU A N 1
ATOM 744 C CA . LEU A 1 97 ? -20.557 7.910 20.466 1.00 90.31 97 LEU A CA 1
ATOM 745 C C . LEU A 1 97 ? -19.130 8.172 20.970 1.00 90.31 97 LEU A C 1
ATOM 747 O O . LEU A 1 97 ? -18.416 7.219 21.298 1.00 90.31 97 LEU A O 1
ATOM 751 N N . PRO A 1 98 ? -18.671 9.430 21.017 1.00 84.25 98 PRO A N 1
ATOM 752 C CA . PRO A 1 98 ? -17.390 9.775 21.611 1.00 84.25 98 PRO A CA 1
ATOM 753 C C . PRO A 1 98 ? -17.539 10.146 23.097 1.00 84.25 98 PRO A C 1
ATOM 755 O O . PRO A 1 98 ? -18.538 10.738 23.498 1.00 84.25 98 PRO A O 1
ATOM 758 N N . ASN A 1 99 ? -16.516 9.857 23.908 1.00 81.62 99 ASN A N 1
ATOM 759 C CA . ASN A 1 99 ? -16.520 10.209 25.335 1.00 81.62 99 ASN A CA 1
ATOM 760 C C . ASN A 1 99 ? -16.352 11.724 25.579 1.00 81.62 99 ASN A C 1
ATOM 762 O O . ASN A 1 99 ? -16.159 12.501 24.647 1.00 81.62 99 ASN A O 1
ATOM 766 N N . ASP A 1 100 ? -16.294 12.155 26.843 1.00 80.06 100 ASP A N 1
ATOM 767 C CA . ASP A 1 100 ? -16.070 13.568 27.220 1.00 80.06 100 ASP A CA 1
ATOM 768 C C . ASP A 1 100 ? -14.756 14.174 26.688 1.00 80.06 100 ASP A C 1
ATOM 770 O O . ASP A 1 100 ? -14.599 15.392 26.583 1.00 80.06 100 ASP A O 1
ATOM 774 N N . ARG A 1 101 ? -13.780 13.327 26.349 1.00 74.31 101 ARG A N 1
ATOM 775 C CA . ARG A 1 101 ? -12.514 13.705 25.694 1.00 74.31 101 ARG A CA 1
ATOM 776 C C . ARG A 1 101 ? -12.587 13.554 24.173 1.00 74.31 101 ARG A C 1
ATOM 778 O O . ARG A 1 101 ? -11.558 13.556 23.508 1.00 74.31 101 ARG A O 1
ATOM 785 N N . ASN A 1 102 ? -13.799 13.431 23.650 1.00 76.69 102 ASN A N 1
ATOM 786 C CA . ASN A 1 102 ? -14.164 13.160 22.273 1.00 76.69 102 ASN A CA 1
ATOM 787 C C . ASN A 1 102 ? -13.551 11.887 21.678 1.00 76.69 102 ASN A C 1
ATOM 789 O O . ASN A 1 102 ? -13.388 11.833 20.470 1.00 76.69 102 ASN A O 1
ATOM 793 N N . GLN A 1 103 ? -13.204 10.884 22.483 1.00 83.00 103 GLN A N 1
ATOM 794 C CA . GLN A 1 103 ? -12.543 9.671 21.994 1.00 83.00 103 GLN A CA 1
ATOM 795 C C . GLN A 1 103 ? -13.544 8.573 21.657 1.00 83.00 103 GLN A C 1
ATOM 797 O O . GLN A 1 103 ? -14.456 8.334 22.450 1.00 83.00 103 GLN A O 1
ATOM 802 N N . THR A 1 104 ? -13.342 7.872 20.540 1.00 89.75 104 THR A N 1
ATOM 803 C CA . THR A 1 104 ? -14.186 6.731 20.141 1.00 89.75 104 THR A CA 1
ATOM 804 C C . THR A 1 104 ? -13.644 5.398 20.666 1.00 89.75 104 THR A C 1
ATOM 806 O O . THR A 1 104 ? -12.450 5.253 20.961 1.00 89.75 104 THR A O 1
ATOM 809 N N . ALA A 1 105 ? -14.510 4.382 20.765 1.00 92.75 105 ALA A N 1
ATOM 810 C CA . ALA A 1 105 ? -14.092 3.021 21.116 1.00 92.75 105 ALA A CA 1
ATOM 811 C C . ALA A 1 105 ? -13.091 2.465 20.092 1.00 92.75 105 ALA A C 1
ATOM 813 O O . ALA A 1 105 ? -12.081 1.867 20.470 1.00 92.75 105 ALA A O 1
ATOM 814 N N . LEU A 1 106 ? -13.323 2.752 18.807 1.00 93.06 106 LEU A N 1
ATOM 815 C CA . LEU A 1 106 ? -12.421 2.388 17.719 1.00 93.06 106 LEU A CA 1
ATOM 816 C C . LEU A 1 106 ? -11.063 3.087 17.853 1.00 93.06 106 LEU A C 1
ATOM 818 O O . LEU A 1 106 ? -10.029 2.424 17.770 1.00 93.06 106 LEU A O 1
ATOM 822 N N . GLY A 1 107 ? -11.050 4.390 18.155 1.00 88.19 107 GLY A N 1
ATOM 823 C CA . GLY A 1 107 ? -9.827 5.153 18.412 1.00 88.19 107 GLY A CA 1
ATOM 824 C C . GLY A 1 107 ? -9.011 4.581 19.574 1.00 88.19 107 GLY A C 1
ATOM 825 O O . GLY A 1 107 ? -7.790 4.446 19.471 1.00 88.19 107 GLY A O 1
ATOM 826 N N . LYS A 1 108 ? -9.673 4.148 20.657 1.00 89.38 108 LYS A N 1
ATOM 827 C CA . LYS A 1 108 ? -9.014 3.456 21.778 1.00 89.38 108 LYS A CA 1
ATOM 828 C C . LYS A 1 108 ? -8.460 2.094 21.392 1.00 89.38 108 LYS A C 1
ATOM 830 O O . LYS A 1 108 ? -7.307 1.811 21.707 1.00 89.38 108 LYS A O 1
ATOM 835 N N . ALA A 1 109 ? -9.231 1.265 20.699 1.00 93.19 109 ALA A N 1
ATOM 836 C CA . ALA A 1 109 ? -8.752 -0.036 20.249 1.00 93.19 109 ALA A CA 1
ATOM 837 C C . ALA A 1 109 ? -7.529 0.105 19.325 1.00 93.19 109 ALA A C 1
ATOM 839 O O . ALA A 1 109 ? -6.536 -0.601 19.507 1.00 93.19 109 ALA A O 1
ATOM 840 N N . ALA A 1 110 ? -7.563 1.071 18.400 1.00 89.25 110 ALA A N 1
ATOM 841 C CA . ALA A 1 110 ? -6.459 1.390 17.499 1.00 89.25 110 ALA A CA 1
ATOM 842 C C . ALA A 1 110 ? -5.221 1.912 18.245 1.00 89.25 110 ALA A C 1
ATOM 844 O O . ALA A 1 110 ? -4.116 1.431 17.998 1.00 89.25 110 ALA A O 1
ATOM 845 N N . GLN A 1 111 ? -5.397 2.829 19.206 1.00 83.88 111 GLN A N 1
ATOM 846 C CA . GLN A 1 111 ? -4.307 3.389 20.018 1.00 83.88 111 GLN A CA 1
ATOM 847 C C . GLN A 1 111 ? -3.490 2.305 20.739 1.00 83.88 111 GLN A C 1
ATOM 849 O O . GLN A 1 111 ? -2.278 2.453 20.895 1.00 83.88 111 GLN A O 1
ATOM 854 N N . TYR A 1 112 ? -4.150 1.237 21.189 1.00 86.00 112 TYR A N 1
ATOM 855 C CA . TYR A 1 112 ? -3.522 0.146 21.936 1.00 86.00 112 TYR A CA 1
ATOM 856 C C . TYR A 1 112 ? -3.248 -1.106 21.087 1.00 86.00 112 TYR A C 1
ATOM 858 O O . TYR A 1 112 ? -2.735 -2.089 21.614 1.00 86.00 112 TYR A O 1
ATOM 866 N N . GLY A 1 113 ? -3.537 -1.074 19.781 1.00 88.88 113 GLY A N 1
ATOM 867 C CA . GLY A 1 113 ? -3.269 -2.188 18.866 1.00 88.88 113 GLY A CA 1
ATOM 868 C C . GLY A 1 113 ? -4.153 -3.420 19.096 1.00 88.88 113 GLY A C 1
ATOM 869 O O . GLY A 1 113 ? -3.746 -4.540 18.791 1.00 88.88 113 GLY A O 1
ATOM 870 N N . ASN A 1 114 ? -5.360 -3.242 19.633 1.00 93.94 114 ASN A N 1
ATOM 871 C CA . ASN A 1 114 ? -6.271 -4.335 19.973 1.00 93.94 114 ASN A CA 1
ATOM 872 C C . ASN A 1 114 ? -7.034 -4.834 18.730 1.00 93.94 114 ASN A C 1
ATOM 874 O O . ASN A 1 114 ? -8.233 -4.602 18.596 1.00 93.94 114 ASN A O 1
ATOM 878 N N . ILE A 1 115 ? -6.345 -5.533 17.820 1.00 93.00 115 ILE A N 1
ATOM 879 C CA . ILE A 1 115 ? -6.857 -5.931 16.488 1.00 93.00 115 ILE A CA 1
ATOM 880 C C . ILE A 1 115 ? -8.205 -6.666 16.555 1.00 93.00 115 ILE A C 1
ATOM 882 O O . ILE A 1 115 ? -9.116 -6.338 15.800 1.00 93.00 115 ILE A O 1
ATOM 886 N N . GLY A 1 116 ? -8.367 -7.622 17.478 1.00 95.25 116 GLY A N 1
ATOM 887 C CA . GLY A 1 116 ? -9.626 -8.367 17.618 1.00 95.25 116 GLY A CA 1
ATOM 888 C C . GLY A 1 116 ? -10.819 -7.480 17.992 1.00 95.25 116 GLY A C 1
ATOM 889 O O . GLY A 1 116 ? -11.932 -7.722 17.538 1.00 95.25 116 GLY A O 1
ATOM 890 N N . VAL A 1 117 ? -10.578 -6.422 18.772 1.00 97.62 117 VAL A N 1
ATOM 891 C CA . VAL A 1 117 ? -11.596 -5.413 19.091 1.00 97.62 117 VAL A CA 1
ATOM 892 C C . VAL A 1 117 ? -11.842 -4.493 17.897 1.00 97.62 117 VAL A C 1
ATOM 894 O O . VAL A 1 117 ? -12.992 -4.182 17.618 1.00 97.62 117 VAL A O 1
ATOM 897 N N . ILE A 1 118 ? -10.790 -4.070 17.185 1.00 96.06 118 ILE A N 1
ATOM 898 C CA . ILE A 1 118 ? -10.915 -3.219 15.988 1.00 96.06 118 ILE A CA 1
ATOM 899 C C . ILE A 1 118 ? -11.834 -3.886 14.968 1.00 96.06 118 ILE A C 1
ATOM 901 O O . ILE A 1 118 ? -12.788 -3.259 14.519 1.00 96.06 118 ILE A O 1
ATOM 905 N N . GLN A 1 119 ? -11.584 -5.161 14.653 1.00 94.00 119 GLN A N 1
ATOM 906 C CA . GLN A 1 119 ? -12.417 -5.908 13.715 1.00 94.00 119 GLN A CA 1
ATOM 907 C C . GLN A 1 119 ? -13.873 -5.952 14.186 1.00 94.00 119 GLN A C 1
ATOM 909 O O . GLN A 1 119 ? -14.770 -5.600 13.433 1.00 94.00 119 GLN A O 1
ATOM 914 N N . LEU A 1 120 ? -14.097 -6.297 15.457 1.00 96.62 120 LEU A N 1
ATOM 915 C CA . LEU A 1 120 ? -15.440 -6.408 16.018 1.00 96.62 120 LEU A CA 1
ATOM 916 C C . LEU A 1 120 ? -16.209 -5.077 15.988 1.00 96.62 120 LEU A C 1
ATOM 918 O O . LEU A 1 120 ? -17.393 -5.068 15.666 1.00 96.62 120 LEU A O 1
ATOM 922 N N . LEU A 1 121 ? -15.546 -3.961 16.299 1.00 96.50 121 LEU A N 1
ATOM 923 C CA . LEU A 1 121 ? -16.143 -2.627 16.234 1.00 96.50 121 LEU A CA 1
ATOM 924 C C . LEU A 1 121 ? -16.506 -2.248 14.791 1.00 96.50 121 LEU A C 1
ATOM 926 O O . LEU A 1 121 ? -17.607 -1.757 14.555 1.00 96.50 121 LEU A O 1
ATOM 930 N N . LEU A 1 122 ? -15.611 -2.499 13.829 1.00 95.69 122 LEU A N 1
ATOM 931 C CA . LEU A 1 122 ? -15.870 -2.246 12.406 1.00 95.69 122 LEU A CA 1
ATOM 932 C C . LEU A 1 122 ? -17.038 -3.095 11.885 1.00 95.69 122 LEU A C 1
ATOM 934 O O . LEU A 1 122 ? -17.903 -2.571 11.187 1.00 95.69 122 LEU A O 1
ATOM 938 N N . ASP A 1 123 ? -17.113 -4.366 12.288 1.00 95.38 123 ASP A N 1
ATOM 939 C CA . ASP A 1 123 ? -18.215 -5.269 11.934 1.00 95.38 123 ASP A CA 1
ATOM 940 C C . ASP A 1 123 ? -19.573 -4.766 12.468 1.00 95.38 123 ASP A C 1
ATOM 942 O O . ASP A 1 123 ? -20.611 -5.035 11.866 1.00 95.38 123 ASP A O 1
ATOM 946 N N . HIS A 1 124 ? -19.570 -3.997 13.564 1.00 95.25 124 HIS A N 1
ATOM 947 C CA . HIS A 1 124 ? -20.761 -3.369 14.157 1.00 95.25 124 HIS A CA 1
ATOM 948 C C . HIS A 1 124 ? -20.973 -1.913 13.704 1.00 95.25 124 HIS A C 1
ATOM 950 O O . HIS A 1 124 ? -21.741 -1.176 14.318 1.00 95.25 124 HIS A O 1
ATOM 956 N N . GLY A 1 125 ? -20.320 -1.479 12.620 1.00 93.56 125 GLY A N 1
ATOM 957 C CA . GLY A 1 125 ? -20.558 -0.166 12.014 1.00 93.56 125 GLY A CA 1
ATOM 958 C C . GLY A 1 125 ? -19.836 0.997 12.696 1.00 93.56 125 GLY A C 1
ATOM 959 O O . GLY A 1 125 ? -20.277 2.144 12.577 1.00 93.56 125 GLY A O 1
ATOM 960 N N . ALA A 1 126 ? -18.734 0.731 13.404 1.00 93.19 126 ALA A N 1
ATOM 961 C CA . ALA A 1 126 ? -17.843 1.793 13.853 1.00 93.19 126 ALA A CA 1
ATOM 962 C C . ALA A 1 126 ? -17.295 2.578 12.651 1.00 93.19 126 ALA A C 1
ATOM 964 O O . ALA A 1 126 ? -16.733 1.999 11.722 1.00 93.19 126 ALA A O 1
ATOM 965 N N . ASP A 1 127 ? -17.432 3.898 12.687 1.00 87.88 127 ASP A N 1
ATOM 966 C CA . ASP A 1 127 ? -16.981 4.798 11.637 1.00 87.88 127 ASP A CA 1
ATOM 967 C C . ASP A 1 127 ? -15.528 5.242 11.913 1.00 87.88 127 ASP A C 1
ATOM 969 O O . ASP A 1 127 ? -15.278 6.012 12.849 1.00 87.88 127 ASP A O 1
ATOM 973 N N . PRO A 1 128 ? -14.545 4.793 11.105 1.00 84.81 128 PRO A N 1
ATOM 974 C CA . PRO A 1 128 ? -13.142 5.173 11.270 1.00 84.81 128 PRO A CA 1
ATOM 975 C C . PRO A 1 128 ? -12.870 6.650 10.956 1.00 84.81 128 PRO A C 1
ATOM 977 O O . PRO A 1 128 ? -11.775 7.133 11.242 1.00 84.81 128 PRO A O 1
ATOM 980 N N . SER A 1 129 ? -13.827 7.373 10.366 1.00 79.38 129 SER A N 1
ATOM 981 C CA . SER A 1 129 ? -13.697 8.799 10.064 1.00 79.38 129 SER A CA 1
ATOM 982 C C . SER A 1 129 ? -14.001 9.705 11.261 1.00 79.38 129 SER A C 1
ATOM 984 O O . SER A 1 129 ? -13.641 10.886 11.238 1.00 79.38 129 SER A O 1
ATOM 986 N N . ILE A 1 130 ? -14.619 9.175 12.325 1.00 79.12 130 ILE A N 1
ATOM 987 C CA . ILE A 1 130 ? -14.886 9.934 13.547 1.00 79.12 130 ILE A CA 1
ATOM 988 C C . ILE A 1 130 ? -13.571 10.123 14.300 1.00 79.12 130 ILE A C 1
ATOM 990 O O . ILE A 1 130 ? -13.082 9.243 15.009 1.00 79.12 130 ILE A O 1
ATOM 994 N N . LEU A 1 131 ? -12.995 11.308 14.125 1.00 67.50 131 LEU A N 1
ATOM 995 C CA . LEU A 1 131 ? -11.747 11.696 14.763 1.00 67.50 131 LEU A CA 1
ATOM 996 C C . LEU A 1 131 ? -11.965 12.094 16.221 1.00 67.50 131 LEU A C 1
ATOM 998 O O . LEU A 1 131 ? -12.902 12.833 16.543 1.00 67.50 131 LEU A O 1
ATOM 1002 N N . ASP A 1 132 ? -11.016 11.707 17.074 1.00 65.19 132 ASP A N 1
ATOM 1003 C CA . ASP A 1 132 ? -10.909 12.243 18.426 1.00 65.19 132 ASP A CA 1
ATOM 1004 C C . ASP A 1 132 ? -10.813 13.785 18.356 1.00 65.19 132 ASP A C 1
ATOM 1006 O O . ASP A 1 132 ? -9.850 14.319 17.790 1.00 65.19 132 ASP A O 1
ATOM 1010 N N . LYS A 1 133 ? -11.785 14.547 18.898 1.00 59.50 133 LYS A N 1
ATOM 1011 C CA . LYS A 1 133 ? -11.629 16.019 18.920 1.00 59.50 133 LYS A CA 1
ATOM 1012 C C . LYS A 1 133 ? -10.466 16.398 19.833 1.00 59.50 133 LYS A C 1
ATOM 1014 O O . LYS A 1 133 ? -10.366 16.006 20.992 1.00 59.50 133 LYS A O 1
ATOM 1019 N N . VAL A 1 134 ? -9.623 17.238 19.262 1.00 53.75 134 VAL A N 1
ATOM 1020 C CA . VAL A 1 134 ? -8.350 17.742 19.768 1.00 53.75 134 VAL A CA 1
ATOM 1021 C C . VAL A 1 134 ? -8.489 18.374 21.156 1.00 53.75 134 VAL A C 1
ATOM 1023 O O . VAL A 1 134 ? -9.315 19.262 21.364 1.00 53.75 134 VAL A O 1
ATOM 1026 N N . ILE A 1 135 ? -7.609 17.992 22.088 1.00 52.72 135 ILE A N 1
ATOM 1027 C CA . ILE A 1 135 ? -7.373 18.774 23.309 1.00 52.72 135 ILE A CA 1
ATOM 1028 C C . ILE A 1 135 ? -6.813 20.141 22.866 1.00 52.72 135 ILE A C 1
ATOM 1030 O O . ILE A 1 135 ? -5.822 20.161 22.123 1.00 52.72 135 ILE A O 1
ATOM 1034 N N . PRO A 1 136 ? -7.390 21.286 23.283 1.00 43.22 136 PRO A N 1
ATOM 1035 C CA . PRO A 1 136 ? -6.864 22.603 22.929 1.00 43.22 136 PRO A CA 1
ATOM 1036 C C . PRO A 1 136 ? -5.369 22.708 23.270 1.00 43.22 136 PRO A C 1
ATOM 1038 O O . PRO A 1 136 ? -4.981 22.524 24.421 1.00 43.22 136 PRO A O 1
ATOM 1041 N N . GLY A 1 137 ? -4.523 22.972 22.268 1.00 52.88 137 GLY A N 1
ATOM 1042 C CA . GLY A 1 137 ? -3.062 23.070 22.425 1.00 52.88 137 GLY A CA 1
ATOM 1043 C C . GLY A 1 137 ? -2.257 21.881 21.882 1.00 52.88 137 GLY A C 1
ATOM 1044 O O . GLY A 1 137 ? -1.049 22.014 21.690 1.00 52.88 137 GLY A O 1
ATOM 1045 N N . THR A 1 138 ? -2.898 20.757 21.547 1.00 47.34 138 THR A N 1
ATOM 1046 C CA . THR A 1 138 ? -2.258 19.693 20.753 1.00 47.34 138 THR A CA 1
ATOM 1047 C C . THR A 1 138 ? -2.339 20.058 19.276 1.00 47.34 138 THR A C 1
ATOM 1049 O O . THR A 1 138 ? -3.425 20.256 18.734 1.00 47.34 138 THR A O 1
ATOM 1052 N N . LYS A 1 139 ? -1.187 20.181 18.612 1.00 46.97 139 LYS A N 1
ATOM 1053 C CA . LYS A 1 139 ? -1.117 20.380 17.161 1.00 46.97 139 LYS A CA 1
ATOM 1054 C C . LYS A 1 139 ? -1.838 19.195 16.507 1.00 46.97 139 LYS A C 1
ATOM 1056 O O . LYS A 1 139 ? -1.465 18.058 16.786 1.00 46.97 139 LYS A O 1
ATOM 1061 N N . LEU A 1 140 ? -2.855 19.443 15.672 1.00 45.12 140 LEU A N 1
ATOM 1062 C CA . LEU A 1 140 ? -3.327 18.415 14.742 1.00 45.12 140 LEU A CA 1
ATOM 1063 C C . LEU A 1 140 ? -2.076 17.889 14.030 1.00 45.12 140 LEU A C 1
ATOM 1065 O O . LEU A 1 140 ? -1.357 18.677 13.411 1.00 45.12 140 LEU A O 1
ATOM 1069 N N . PHE A 1 141 ? -1.823 16.588 14.091 1.00 50.12 141 PHE A N 1
ATOM 1070 C CA . PHE A 1 141 ? -1.271 15.955 12.909 1.00 50.12 141 PHE A CA 1
ATOM 1071 C C . PHE A 1 141 ? -2.496 15.736 12.036 1.00 50.12 141 PHE A C 1
ATOM 1073 O O . PHE A 1 141 ? -3.270 14.823 12.324 1.00 50.12 141 PHE A O 1
ATOM 1080 N N . PRO A 1 142 ? -2.787 16.620 11.064 1.00 53.94 142 PRO A N 1
ATOM 1081 C CA . PRO A 1 142 ? -3.774 16.248 10.073 1.00 53.94 142 PRO A CA 1
ATOM 1082 C C . PRO A 1 142 ? -3.328 14.889 9.525 1.00 53.94 142 PRO A C 1
ATOM 1084 O O . PRO A 1 142 ? -2.140 14.696 9.284 1.00 53.94 142 PRO A O 1
ATOM 1087 N N . HIS A 1 143 ? -4.247 13.940 9.342 1.00 60.34 143 HIS A N 1
ATOM 1088 C CA . HIS A 1 143 ? -3.913 12.678 8.669 1.00 60.34 143 HIS A CA 1
ATOM 1089 C C . HIS A 1 143 ? -3.399 12.905 7.235 1.00 60.34 143 HIS A C 1
ATOM 1091 O O . HIS A 1 143 ? -3.022 11.951 6.561 1.00 60.34 143 HIS A O 1
ATOM 1097 N N . SER A 1 144 ? -3.343 14.158 6.763 1.00 66.31 144 SER A N 1
ATOM 1098 C CA . SER A 1 144 ? -2.433 14.581 5.706 1.00 66.31 144 SER A CA 1
ATOM 1099 C C . SER A 1 144 ? -1.077 13.910 5.901 1.00 66.31 144 SER A C 1
ATOM 1101 O O . SER A 1 144 ? -0.462 14.013 6.959 1.00 66.31 144 SER A O 1
ATOM 1103 N N . PHE A 1 145 ? -0.623 13.211 4.866 1.00 81.69 145 PHE A N 1
ATOM 1104 C CA . PHE A 1 145 ? 0.647 12.483 4.848 1.00 81.69 145 PHE A CA 1
ATOM 1105 C C . PHE A 1 145 ? 0.675 11.159 5.622 1.00 81.69 145 PHE A C 1
ATOM 1107 O O . PHE A 1 145 ? 1.741 10.554 5.675 1.00 81.69 145 PHE A O 1
ATOM 1114 N N . SER A 1 146 ? -0.431 10.658 6.189 1.00 87.00 146 SER A N 1
ATOM 1115 C CA . SER A 1 146 ? -0.447 9.337 6.848 1.00 87.00 146 SER A CA 1
ATOM 1116 C C . SER A 1 146 ? -0.001 8.234 5.888 1.00 87.00 146 SER A C 1
ATOM 1118 O O . SER A 1 146 ? 0.863 7.435 6.232 1.00 87.00 146 SER A O 1
ATOM 1120 N N . TRP A 1 147 ? -0.503 8.271 4.652 1.00 90.94 147 TRP A N 1
ATOM 1121 C CA . TRP A 1 147 ? -0.115 7.365 3.577 1.00 90.94 147 TRP A CA 1
ATOM 1122 C C . TRP A 1 147 ? 1.371 7.474 3.217 1.00 90.94 147 TRP A C 1
ATOM 1124 O O . TRP A 1 147 ? 2.095 6.485 3.266 1.00 90.94 147 TRP A O 1
ATOM 1134 N N . SER A 1 148 ? 1.864 8.680 2.922 1.00 92.56 148 SER A N 1
ATOM 1135 C CA . SER A 1 148 ? 3.275 8.883 2.565 1.00 92.56 148 SER A CA 1
ATOM 1136 C C . SER A 1 148 ? 4.224 8.582 3.731 1.00 92.56 148 SER A C 1
ATOM 1138 O O . SER A 1 148 ? 5.340 8.135 3.504 1.00 92.56 148 SER A O 1
ATOM 1140 N N . THR A 1 149 ? 3.782 8.788 4.976 1.00 91.19 149 THR A N 1
ATOM 1141 C CA . THR A 1 149 ? 4.526 8.429 6.195 1.00 91.19 149 THR A CA 1
ATOM 1142 C C . THR A 1 149 ? 4.549 6.916 6.378 1.00 91.19 149 THR A C 1
ATOM 1144 O O . THR A 1 149 ? 5.612 6.352 6.611 1.00 91.19 149 THR A O 1
ATOM 1147 N N . PHE A 1 150 ? 3.403 6.246 6.216 1.00 93.44 150 PHE A N 1
ATOM 1148 C CA . PHE A 1 150 ? 3.320 4.787 6.224 1.00 93.44 150 PHE A CA 1
ATOM 1149 C C . PHE A 1 150 ? 4.217 4.176 5.153 1.00 93.44 150 PHE A C 1
ATOM 1151 O O . PHE A 1 150 ? 4.839 3.159 5.422 1.00 93.44 150 PHE A O 1
ATOM 1158 N N . LEU A 1 151 ? 4.313 4.808 3.978 1.00 94.62 151 LEU A N 1
ATOM 1159 C CA . LEU A 1 151 ? 5.158 4.365 2.876 1.00 94.62 151 LEU A CA 1
ATOM 1160 C C . LEU A 1 151 ? 6.624 4.782 2.983 1.00 94.62 151 LEU A C 1
ATOM 1162 O O . LEU A 1 151 ? 7.430 4.122 2.344 1.00 94.62 151 LEU A O 1
ATOM 1166 N N . ASP A 1 152 ? 7.022 5.739 3.824 1.00 94.25 152 ASP A N 1
ATOM 1167 C CA . ASP A 1 152 ? 8.433 6.132 3.987 1.00 94.25 152 ASP A CA 1
ATOM 1168 C C . ASP A 1 152 ? 9.238 5.034 4.701 1.00 94.25 152 ASP A C 1
ATOM 1170 O O . ASP A 1 152 ? 8.910 4.661 5.830 1.00 94.25 152 ASP A O 1
ATOM 1174 N N . SER A 1 153 ? 10.293 4.513 4.066 1.00 94.88 153 SER A N 1
ATOM 1175 C CA . SER A 1 153 ? 11.113 3.406 4.577 1.00 94.88 153 SER A CA 1
ATOM 1176 C C . SER A 1 153 ? 11.852 3.716 5.884 1.00 94.88 153 SER A C 1
ATOM 1178 O O . SER A 1 153 ? 12.344 2.798 6.533 1.00 94.88 153 SER A O 1
ATOM 1180 N N . HIS A 1 154 ? 11.956 4.988 6.281 1.00 91.25 154 HIS A N 1
ATOM 1181 C CA . HIS A 1 154 ? 12.559 5.386 7.559 1.00 91.25 154 HIS A CA 1
ATOM 1182 C C . HIS A 1 154 ? 11.628 5.133 8.749 1.00 91.25 154 HIS A C 1
ATOM 1184 O O . HIS A 1 154 ? 12.086 5.069 9.891 1.00 91.25 154 HIS A O 1
ATOM 1190 N N . VAL A 1 155 ? 10.322 4.997 8.503 1.00 91.12 155 VAL A N 1
ATOM 1191 C CA . VAL A 1 155 ? 9.358 4.622 9.539 1.00 91.12 155 VAL A CA 1
ATOM 1192 C C . VAL A 1 155 ? 9.490 3.114 9.801 1.00 91.12 155 VAL A C 1
ATOM 1194 O O . VAL A 1 155 ? 9.516 2.338 8.846 1.00 91.12 155 VAL A O 1
ATOM 1197 N N . PRO A 1 156 ? 9.572 2.655 11.064 1.00 91.19 156 PRO A N 1
ATOM 1198 C CA . PRO A 1 156 ? 9.839 1.253 11.402 1.00 91.19 156 PRO A CA 1
ATOM 1199 C C . PRO A 1 156 ? 8.594 0.362 11.222 1.00 91.19 156 PRO A C 1
ATOM 1201 O O . PRO A 1 156 ? 8.077 -0.217 12.173 1.00 91.19 156 PRO A O 1
ATOM 1204 N N . VAL A 1 157 ? 8.100 0.272 9.989 1.00 91.00 157 VAL A N 1
ATOM 1205 C CA . VAL A 1 157 ? 7.059 -0.663 9.545 1.00 91.00 157 VAL A CA 1
ATOM 1206 C C . VAL A 1 157 ? 7.723 -1.705 8.662 1.00 91.00 157 VAL A C 1
ATOM 1208 O O . VAL A 1 157 ? 8.405 -1.343 7.701 1.00 91.00 157 VAL A O 1
ATOM 1211 N N . ASP A 1 158 ? 7.504 -2.977 8.983 1.00 92.38 158 ASP A N 1
ATOM 1212 C CA . ASP A 1 158 ? 8.065 -4.105 8.245 1.00 92.38 158 ASP A CA 1
ATOM 1213 C C . ASP A 1 158 ? 7.675 -4.070 6.755 1.00 92.38 158 ASP A C 1
ATOM 1215 O O . ASP A 1 158 ? 6.529 -3.774 6.400 1.00 92.38 158 ASP A O 1
ATOM 1219 N N . THR A 1 159 ? 8.629 -4.383 5.875 1.00 94.56 159 THR A N 1
ATOM 1220 C CA . THR A 1 159 ? 8.422 -4.386 4.420 1.00 94.56 159 THR A CA 1
ATOM 1221 C C . THR A 1 159 ? 7.283 -5.311 3.999 1.00 94.56 159 THR A C 1
ATOM 1223 O O . THR A 1 159 ? 6.495 -4.945 3.129 1.00 94.56 159 THR A O 1
ATOM 1226 N N . SER A 1 160 ? 7.134 -6.478 4.635 1.00 94.19 160 SER A N 1
ATOM 1227 C CA . SER A 1 160 ? 6.048 -7.411 4.309 1.00 94.19 160 SER A CA 1
ATOM 1228 C C . SER A 1 160 ? 4.671 -6.809 4.591 1.00 94.19 160 SER A C 1
ATOM 1230 O O . SER A 1 160 ? 3.736 -7.026 3.821 1.00 94.19 160 SER A O 1
ATOM 1232 N N . VAL A 1 161 ? 4.558 -5.985 5.637 1.00 93.12 161 VAL A N 1
ATOM 1233 C CA . VAL A 1 161 ? 3.320 -5.281 5.986 1.00 93.12 161 VAL A CA 1
ATOM 1234 C C . VAL A 1 161 ? 3.012 -4.201 4.953 1.00 93.12 161 VAL A C 1
ATOM 1236 O O . VAL A 1 161 ? 1.877 -4.120 4.491 1.00 93.12 161 VAL A O 1
ATOM 1239 N N . ARG A 1 162 ? 4.007 -3.407 4.535 1.00 94.69 162 ARG A N 1
ATOM 1240 C CA . ARG A 1 162 ? 3.826 -2.385 3.485 1.00 94.69 162 ARG A CA 1
ATOM 1241 C C . ARG A 1 162 ? 3.346 -3.006 2.181 1.00 94.69 162 ARG A C 1
ATOM 1243 O O . ARG A 1 162 ? 2.326 -2.580 1.647 1.00 94.69 162 ARG A O 1
ATOM 1250 N N . VAL A 1 163 ? 4.036 -4.051 1.724 1.00 94.00 163 VAL A N 1
ATOM 1251 C CA . VAL A 1 163 ? 3.690 -4.794 0.507 1.00 94.00 163 VAL A CA 1
ATOM 1252 C C . VAL A 1 163 ? 2.282 -5.376 0.607 1.00 94.00 163 VAL A C 1
ATOM 1254 O O . VAL A 1 163 ? 1.489 -5.184 -0.309 1.00 94.00 163 VAL A O 1
ATOM 1257 N N . ALA A 1 164 ? 1.935 -6.035 1.718 1.00 92.19 164 ALA A N 1
ATOM 1258 C CA . ALA A 1 164 ? 0.608 -6.619 1.905 1.00 92.19 164 ALA A CA 1
ATOM 1259 C C . ALA A 1 164 ? -0.503 -5.559 1.896 1.00 92.19 164 ALA A C 1
ATOM 1261 O O . ALA A 1 164 ? -1.531 -5.754 1.249 1.00 92.19 164 ALA A O 1
ATOM 1262 N N . VAL A 1 165 ? -0.293 -4.424 2.568 1.00 91.38 165 VAL A N 1
ATOM 1263 C CA . VAL A 1 165 ? -1.255 -3.313 2.596 1.00 91.38 165 VAL A CA 1
ATOM 1264 C C . VAL A 1 165 ? -1.428 -2.712 1.204 1.00 91.38 165 VAL A C 1
ATOM 1266 O O . VAL A 1 165 ? -2.558 -2.584 0.744 1.00 91.38 165 VAL A O 1
ATOM 1269 N N . VAL A 1 166 ? -0.333 -2.404 0.501 1.00 90.88 166 VAL A N 1
ATOM 1270 C CA . VAL A 1 166 ? -0.384 -1.863 -0.867 1.00 90.88 166 VAL A CA 1
ATOM 1271 C C . VAL A 1 166 ? -1.067 -2.844 -1.819 1.00 90.88 166 VAL A C 1
ATOM 1273 O O . VAL A 1 166 ? -1.952 -2.441 -2.565 1.00 90.88 166 VAL A O 1
ATOM 1276 N N . ALA A 1 167 ? -0.720 -4.131 -1.764 1.00 88.94 167 ALA A N 1
ATOM 1277 C CA . ALA A 1 167 ? -1.332 -5.156 -2.606 1.00 88.94 167 ALA A CA 1
ATOM 1278 C C . ALA A 1 167 ? -2.831 -5.318 -2.322 1.00 88.94 167 ALA A C 1
ATOM 1280 O O . ALA A 1 167 ? -3.616 -5.498 -3.246 1.00 88.94 167 ALA A O 1
ATOM 1281 N N . THR A 1 168 ? -3.241 -5.228 -1.056 1.00 87.44 168 THR A N 1
ATOM 1282 C CA . THR A 1 168 ? -4.652 -5.363 -0.671 1.00 87.44 168 THR A CA 1
ATOM 1283 C C . THR A 1 168 ? -5.466 -4.148 -1.109 1.00 87.44 168 THR A C 1
ATOM 1285 O O . THR A 1 168 ? -6.534 -4.303 -1.699 1.00 87.44 168 THR A O 1
ATOM 1288 N N . LEU A 1 169 ? -4.949 -2.944 -0.848 1.00 84.75 169 LEU A N 1
ATOM 1289 C CA . LEU A 1 169 ? -5.637 -1.694 -1.164 1.00 84.75 169 LEU A CA 1
ATOM 1290 C C . LEU A 1 169 ? -5.688 -1.433 -2.668 1.00 84.75 169 LEU A C 1
ATOM 1292 O O . LEU A 1 169 ? -6.724 -1.024 -3.169 1.00 84.75 169 LEU A O 1
ATOM 1296 N N . LEU A 1 170 ? -4.586 -1.671 -3.381 1.00 83.56 170 LEU A N 1
ATOM 1297 C CA . LEU A 1 170 ? -4.439 -1.250 -4.776 1.00 83.56 170 LEU A CA 1
ATOM 1298 C C . LEU A 1 170 ? -4.498 -2.402 -5.783 1.00 83.56 170 LEU A C 1
ATOM 1300 O O . LEU A 1 170 ? -4.638 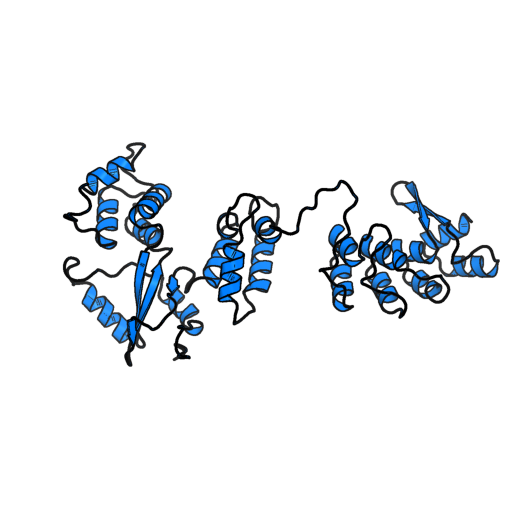-2.162 -6.976 1.00 83.56 170 LEU A O 1
ATOM 1304 N N . GLY A 1 171 ? -4.378 -3.654 -5.336 1.00 71.06 171 GLY A N 1
ATOM 1305 C CA . GLY A 1 171 ? -4.394 -4.821 -6.222 1.00 71.06 171 GLY A CA 1
ATOM 1306 C C . GLY A 1 171 ? -5.788 -5.377 -6.528 1.00 71.06 171 GLY A C 1
ATOM 1307 O O . GLY A 1 171 ? -5.905 -6.263 -7.372 1.00 71.06 171 GLY A O 1
ATOM 1308 N N . SER A 1 172 ? -6.840 -4.906 -5.846 1.00 63.19 172 SER A N 1
ATOM 1309 C CA . SER A 1 172 ? -8.202 -5.452 -5.966 1.00 63.19 172 SER A CA 1
ATOM 1310 C C . SER A 1 172 ? -9.131 -4.663 -6.899 1.00 63.19 172 SER A C 1
ATOM 1312 O O . SER A 1 172 ? -10.141 -5.208 -7.353 1.00 63.19 172 SER A O 1
ATOM 1314 N N . GLU A 1 173 ? -8.794 -3.418 -7.242 1.00 54.22 173 GLU A N 1
ATOM 1315 C CA . GLU A 1 173 ? -9.677 -2.531 -8.004 1.00 54.22 173 GLU A CA 1
ATOM 1316 C C . GLU A 1 173 ? -9.352 -2.524 -9.503 1.00 54.22 173 GLU A C 1
ATOM 1318 O O . GLU A 1 173 ? -8.263 -2.154 -9.935 1.00 54.22 173 GLU A O 1
ATOM 1323 N N . LYS A 1 174 ? -10.338 -2.912 -10.324 1.00 52.22 174 LYS A N 1
ATOM 1324 C CA . LYS A 1 174 ? -10.250 -2.900 -11.798 1.00 52.22 174 LYS A CA 1
ATOM 1325 C C . LYS A 1 174 ? -10.258 -1.493 -12.416 1.00 52.22 174 LYS A C 1
ATOM 1327 O O . LYS A 1 174 ? -9.914 -1.373 -13.585 1.00 52.22 174 LYS A O 1
ATOM 1332 N N . ASP A 1 175 ? -10.602 -0.468 -11.637 1.00 51.47 175 ASP A N 1
ATOM 1333 C CA . ASP A 1 175 ? -10.577 0.954 -12.020 1.00 51.47 175 ASP A CA 1
ATOM 1334 C C . ASP A 1 175 ? -9.344 1.695 -11.433 1.00 51.47 175 ASP A C 1
ATOM 1336 O O . ASP A 1 175 ? -9.266 2.921 -11.461 1.00 51.47 175 ASP A O 1
ATOM 1340 N N . GLY A 1 176 ? -8.369 0.949 -10.888 1.00 52.50 176 GLY A N 1
ATOM 1341 C CA . GLY A 1 176 ? -7.329 1.434 -9.970 1.00 52.50 176 GLY A CA 1
ATOM 1342 C C . GLY A 1 176 ? -6.152 2.224 -10.553 1.00 52.50 176 GLY A C 1
ATOM 1343 O O . GLY A 1 176 ? -5.272 2.611 -9.787 1.00 52.50 176 GLY A O 1
ATOM 1344 N N . ASP A 1 177 ? -6.095 2.497 -11.858 1.00 63.44 177 ASP A N 1
ATOM 1345 C CA . ASP A 1 177 ? -4.910 3.139 -12.458 1.00 63.44 177 ASP A CA 1
ATOM 1346 C C . ASP A 1 177 ? -4.740 4.598 -11.978 1.00 63.44 177 ASP A C 1
ATOM 1348 O O . ASP A 1 177 ? -3.635 5.048 -11.649 1.00 63.44 177 ASP A O 1
ATOM 1352 N N . ASP A 1 178 ? -5.857 5.321 -11.824 1.00 69.56 178 ASP A N 1
ATOM 1353 C CA . ASP A 1 178 ? -5.848 6.695 -11.311 1.00 69.56 178 ASP A CA 1
ATOM 1354 C C . ASP A 1 178 ? -5.460 6.751 -9.827 1.00 69.56 178 ASP A C 1
ATOM 1356 O O . ASP A 1 178 ? -4.606 7.556 -9.445 1.00 69.56 178 ASP A O 1
ATOM 1360 N N . TRP A 1 179 ? -5.996 5.852 -8.995 1.00 78.56 179 TRP A N 1
ATOM 1361 C CA . TRP A 1 179 ? -5.678 5.818 -7.565 1.00 78.56 179 TRP A CA 1
ATOM 1362 C C . TRP A 1 179 ? -4.261 5.332 -7.277 1.00 78.56 179 TRP A C 1
ATOM 1364 O O . TRP A 1 179 ? -3.588 5.908 -6.420 1.00 78.56 179 TRP A O 1
ATOM 1374 N N . VAL A 1 180 ? -3.759 4.332 -8.010 1.00 83.50 180 VAL A N 1
ATOM 1375 C CA . VAL A 1 180 ? -2.359 3.892 -7.903 1.00 83.50 180 VAL A CA 1
ATOM 1376 C C . VAL A 1 180 ? -1.423 5.057 -8.215 1.00 83.50 180 VAL A C 1
ATOM 1378 O O . VAL A 1 180 ? -0.473 5.300 -7.467 1.00 83.50 180 VAL A O 1
ATOM 1381 N N . ARG A 1 181 ? -1.700 5.821 -9.280 1.00 82.56 181 ARG A N 1
ATOM 1382 C CA . ARG A 1 181 ? -0.902 6.997 -9.644 1.00 82.56 181 ARG A CA 1
ATOM 1383 C C . ARG A 1 181 ? -0.955 8.077 -8.567 1.00 82.56 181 ARG A C 1
ATOM 1385 O O . ARG A 1 181 ? 0.100 8.579 -8.168 1.00 82.56 181 ARG A O 1
ATOM 1392 N N . GLU A 1 182 ? -2.145 8.438 -8.095 1.00 86.31 182 GLU A N 1
ATOM 1393 C CA . GLU A 1 182 ? -2.322 9.455 -7.053 1.00 86.31 182 GLU A CA 1
ATOM 1394 C C . GLU A 1 182 ? -1.608 9.068 -5.754 1.00 86.31 182 GLU A C 1
ATOM 1396 O O . GLU A 1 182 ? -0.858 9.867 -5.196 1.00 86.31 182 GLU A O 1
ATOM 1401 N N . LEU A 1 183 ? -1.765 7.824 -5.302 1.00 88.69 183 LEU A N 1
ATOM 1402 C CA . LEU A 1 183 ? -1.167 7.343 -4.059 1.00 88.69 183 LEU A CA 1
ATOM 1403 C C . LEU A 1 183 ? 0.344 7.126 -4.172 1.00 88.69 183 LEU A C 1
ATOM 1405 O O . LEU A 1 183 ? 1.067 7.408 -3.216 1.00 88.69 183 LEU A O 1
ATOM 1409 N N . ALA A 1 184 ? 0.857 6.690 -5.323 1.00 88.69 184 ALA A N 1
ATOM 1410 C CA . ALA A 1 184 ? 2.299 6.594 -5.546 1.00 88.69 184 ALA A CA 1
ATOM 1411 C C . ALA A 1 184 ? 2.964 7.982 -5.578 1.00 88.69 184 ALA A C 1
ATOM 1413 O O . ALA A 1 184 ? 4.069 8.158 -5.061 1.00 88.69 184 ALA A O 1
ATOM 1414 N N . THR A 1 185 ? 2.289 8.982 -6.153 1.00 89.75 185 THR A N 1
ATOM 1415 C CA . THR A 1 185 ? 2.795 10.364 -6.257 1.00 89.75 185 THR A CA 1
ATOM 1416 C C . THR A 1 185 ? 2.374 11.261 -5.090 1.00 89.75 185 THR A C 1
ATOM 1418 O O . THR A 1 185 ? 2.725 12.444 -5.055 1.00 89.75 185 THR A O 1
ATOM 1421 N N . ALA A 1 186 ? 1.672 10.707 -4.096 1.00 91.31 186 ALA A N 1
ATOM 1422 C CA . ALA A 1 186 ? 1.270 11.420 -2.895 1.00 91.31 186 ALA A CA 1
ATOM 1423 C C . ALA A 1 186 ? 2.500 12.006 -2.197 1.00 91.31 186 ALA A C 1
ATOM 1425 O O . ALA A 1 186 ? 3.465 11.301 -1.890 1.00 91.31 186 ALA A O 1
ATOM 1426 N N . LYS A 1 187 ? 2.468 13.318 -1.965 1.00 91.88 187 LYS A N 1
ATOM 1427 C CA . LYS A 1 187 ? 3.596 14.054 -1.397 1.00 91.88 187 LYS A CA 1
ATOM 1428 C C . LYS A 1 187 ? 3.524 14.061 0.115 1.00 91.88 187 LYS A C 1
ATOM 1430 O O . LYS A 1 187 ? 2.448 14.276 0.658 1.00 91.88 187 LYS A O 1
ATOM 1435 N N . ASP A 1 188 ? 4.663 13.883 0.769 1.00 89.81 188 ASP A N 1
ATOM 1436 C CA . ASP A 1 188 ? 4.811 14.079 2.207 1.00 89.81 188 ASP A CA 1
ATOM 1437 C C . ASP A 1 188 ? 4.874 15.571 2.590 1.00 89.81 188 ASP A C 1
ATOM 1439 O O . ASP A 1 188 ? 4.819 16.470 1.745 1.00 89.81 188 ASP A O 1
ATOM 1443 N N . GLN A 1 189 ? 5.044 15.844 3.886 1.00 86.25 189 GLN A N 1
ATOM 1444 C CA . GLN A 1 189 ? 5.186 17.204 4.423 1.00 86.25 189 GLN A CA 1
ATOM 1445 C C . GLN A 1 189 ? 6.383 17.993 3.848 1.00 86.25 189 GLN A C 1
ATOM 1447 O O . GLN A 1 189 ? 6.459 19.208 4.019 1.00 86.25 189 GLN A O 1
ATOM 1452 N N . HIS A 1 190 ? 7.329 17.315 3.193 1.00 89.19 190 HIS A N 1
ATOM 1453 C CA . HIS A 1 190 ? 8.512 17.893 2.557 1.00 89.19 190 HIS A CA 1
ATOM 1454 C C . HIS A 1 190 ? 8.378 17.969 1.027 1.00 89.19 190 HIS A C 1
ATOM 1456 O O . HIS A 1 190 ? 9.318 18.386 0.351 1.00 89.19 190 HIS A O 1
ATOM 1462 N N . GLY A 1 191 ? 7.229 17.579 0.468 1.00 89.31 191 GLY A N 1
ATOM 1463 C CA . GLY A 1 191 ? 6.987 17.557 -0.971 1.00 89.31 191 GLY A CA 1
ATOM 1464 C C . GLY A 1 191 ? 7.584 16.348 -1.696 1.00 89.31 191 GLY A C 1
ATOM 1465 O O . GLY A 1 191 ? 7.564 16.333 -2.928 1.00 89.31 191 GLY A O 1
ATOM 1466 N N . ARG A 1 192 ? 8.116 15.352 -0.973 1.00 90.38 192 ARG A N 1
ATOM 1467 C CA . ARG A 1 192 ? 8.669 14.118 -1.550 1.00 90.38 192 ARG A CA 1
ATOM 1468 C C . ARG A 1 192 ? 7.536 13.145 -1.846 1.00 90.38 192 ARG A C 1
ATOM 1470 O O . ARG A 1 192 ? 6.677 12.925 -1.000 1.00 90.38 192 ARG A O 1
ATOM 1477 N N . GLU A 1 193 ? 7.545 12.557 -3.032 1.00 93.00 193 GLU A N 1
ATOM 1478 C CA . GLU A 1 193 ? 6.549 11.560 -3.436 1.00 93.00 193 GLU A CA 1
ATOM 1479 C C . GLU A 1 193 ? 6.768 10.224 -2.715 1.00 93.00 193 GLU A C 1
ATOM 1481 O O . GLU A 1 193 ? 7.911 9.795 -2.529 1.00 93.00 193 GLU A O 1
ATOM 1486 N N . ALA A 1 194 ? 5.677 9.546 -2.360 1.00 92.75 194 ALA A N 1
ATOM 1487 C CA . ALA A 1 194 ? 5.706 8.281 -1.632 1.00 92.75 194 ALA A CA 1
ATOM 1488 C C . ALA A 1 194 ? 6.490 7.179 -2.371 1.00 92.75 194 ALA A C 1
ATOM 1490 O O . ALA A 1 194 ? 7.226 6.410 -1.752 1.00 92.75 194 ALA A O 1
ATOM 1491 N N . LEU A 1 195 ? 6.418 7.151 -3.706 1.00 91.44 195 LEU A N 1
ATOM 1492 C CA . LEU A 1 195 ? 7.192 6.234 -4.548 1.00 91.44 195 LEU A CA 1
ATOM 1493 C C . LEU A 1 195 ? 8.713 6.393 -4.359 1.00 91.44 195 LEU A C 1
ATOM 1495 O O . LEU A 1 195 ? 9.470 5.425 -4.469 1.00 91.44 195 LEU A O 1
ATOM 1499 N N . HIS A 1 196 ? 9.181 7.606 -4.054 1.00 89.88 196 HIS A N 1
ATOM 1500 C CA . HIS A 1 196 ? 10.601 7.873 -3.831 1.00 89.88 196 HIS A CA 1
ATOM 1501 C C . HIS A 1 196 ? 11.042 7.522 -2.412 1.00 89.88 196 HIS A C 1
ATOM 1503 O O . HIS A 1 196 ? 12.162 7.044 -2.238 1.00 89.88 196 HIS A O 1
ATOM 1509 N N . THR A 1 197 ? 10.182 7.722 -1.413 1.00 93.88 197 THR A N 1
ATOM 1510 C CA . THR A 1 197 ? 10.528 7.496 -0.003 1.00 93.88 197 THR A CA 1
ATOM 1511 C C . THR A 1 197 ? 10.359 6.046 0.447 1.00 93.88 197 THR A C 1
ATOM 1513 O O . THR A 1 197 ? 10.861 5.698 1.512 1.00 93.88 197 THR A O 1
ATOM 1516 N N . THR A 1 198 ? 9.685 5.197 -0.334 1.00 95.75 198 THR A N 1
ATOM 1517 C CA . THR A 1 198 ? 9.396 3.811 0.058 1.00 95.75 198 THR A CA 1
ATOM 1518 C C . THR A 1 198 ? 10.544 2.820 -0.132 1.00 95.75 198 THR A C 1
ATOM 1520 O O . THR A 1 198 ? 11.578 3.130 -0.725 1.00 95.75 198 THR A O 1
ATOM 1523 N N . ASP A 1 199 ? 10.407 1.618 0.423 1.00 95.25 199 ASP A N 1
ATOM 1524 C CA . ASP A 1 199 ? 11.405 0.558 0.279 1.00 95.25 199 ASP A CA 1
ATOM 1525 C C . ASP A 1 199 ? 11.379 -0.060 -1.133 1.00 95.25 199 ASP A C 1
ATOM 1527 O O . ASP A 1 199 ? 10.467 0.177 -1.925 1.00 95.25 199 ASP A O 1
ATOM 1531 N N . ALA A 1 200 ? 12.416 -0.825 -1.485 1.00 91.94 200 ALA A N 1
ATOM 1532 C CA . ALA 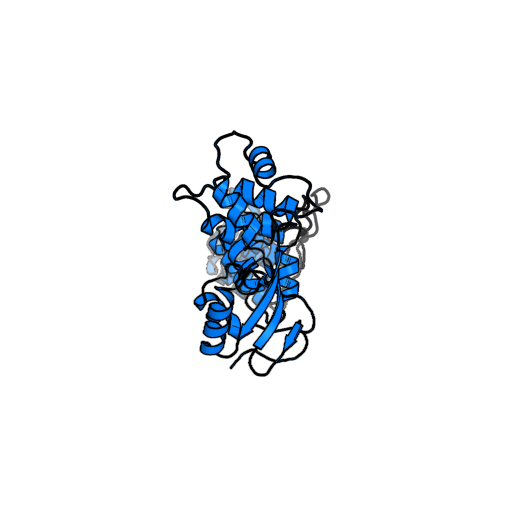A 1 200 ? 12.560 -1.383 -2.831 1.00 91.94 200 ALA A CA 1
ATOM 1533 C C . ALA A 1 200 ? 11.391 -2.295 -3.234 1.00 91.94 200 ALA A C 1
ATOM 1535 O O . ALA A 1 200 ? 10.831 -2.102 -4.308 1.00 91.94 200 ALA A O 1
ATOM 1536 N N . ALA A 1 201 ? 10.971 -3.214 -2.361 1.00 93.62 201 ALA A N 1
ATOM 1537 C CA . ALA A 1 201 ? 9.922 -4.178 -2.682 1.00 93.62 201 ALA A CA 1
ATOM 1538 C C . ALA A 1 201 ? 8.559 -3.495 -2.860 1.00 93.62 201 ALA A C 1
ATOM 1540 O O . ALA A 1 201 ? 7.824 -3.795 -3.802 1.00 93.62 201 ALA A O 1
ATOM 1541 N N . THR A 1 202 ? 8.238 -2.533 -1.993 1.00 93.44 202 THR A N 1
ATOM 1542 C CA . THR A 1 202 ? 7.001 -1.752 -2.109 1.00 93.44 202 THR A CA 1
ATOM 1543 C C . THR A 1 202 ? 7.002 -0.877 -3.365 1.00 93.44 202 THR A C 1
ATOM 1545 O O . THR A 1 202 ? 5.984 -0.776 -4.050 1.00 93.44 202 THR A O 1
ATOM 1548 N N . ARG A 1 203 ? 8.149 -0.280 -3.720 1.00 92.31 203 ARG A N 1
ATOM 1549 C CA . ARG A 1 203 ? 8.304 0.490 -4.963 1.00 92.31 203 ARG A CA 1
ATOM 1550 C C . ARG A 1 203 ? 8.112 -0.386 -6.199 1.00 92.31 203 ARG A C 1
ATOM 1552 O O . ARG A 1 203 ? 7.434 0.042 -7.129 1.00 92.31 203 ARG A O 1
ATOM 1559 N N . ASP A 1 204 ? 8.683 -1.586 -6.204 1.00 87.62 204 ASP A N 1
ATOM 1560 C CA . ASP A 1 204 ? 8.556 -2.531 -7.315 1.00 87.62 204 ASP A CA 1
ATOM 1561 C C . ASP A 1 204 ? 7.099 -2.960 -7.510 1.00 87.62 204 ASP A C 1
ATOM 1563 O O . ASP A 1 204 ? 6.615 -2.984 -8.642 1.00 87.62 204 ASP A O 1
ATOM 1567 N N . LEU A 1 205 ? 6.365 -3.200 -6.417 1.00 89.19 205 LEU A N 1
ATOM 1568 C CA . LEU A 1 205 ? 4.927 -3.459 -6.468 1.00 89.19 205 LEU A CA 1
ATOM 1569 C C . LEU A 1 205 ? 4.152 -2.261 -7.037 1.00 89.19 205 LEU A C 1
ATOM 1571 O O . LEU A 1 205 ? 3.375 -2.435 -7.970 1.00 89.19 205 LEU A O 1
ATOM 1575 N N . LEU A 1 206 ? 4.371 -1.049 -6.516 1.00 88.44 206 LEU A N 1
ATOM 1576 C CA . LEU A 1 206 ? 3.691 0.162 -7.001 1.00 88.44 206 LEU A CA 1
ATOM 1577 C C . LEU A 1 206 ? 3.963 0.414 -8.488 1.00 88.44 206 LEU A C 1
ATOM 1579 O O . LEU A 1 206 ? 3.043 0.736 -9.234 1.00 88.44 206 LEU A O 1
ATOM 1583 N N . ASN A 1 207 ? 5.207 0.234 -8.935 1.00 85.69 207 ASN A N 1
ATOM 1584 C CA . ASN A 1 207 ? 5.556 0.334 -10.349 1.00 85.69 207 ASN A CA 1
ATOM 1585 C C . ASN A 1 207 ? 4.893 -0.773 -11.172 1.00 85.69 207 ASN A C 1
ATOM 1587 O O . ASN A 1 207 ? 4.407 -0.490 -12.260 1.00 85.69 207 ASN A O 1
ATOM 1591 N N . GLY A 1 208 ? 4.842 -2.007 -10.662 1.00 83.19 208 GLY A N 1
ATOM 1592 C CA . GLY A 1 208 ? 4.147 -3.129 -11.298 1.00 83.19 208 GLY A CA 1
ATOM 1593 C C . GLY A 1 208 ? 2.643 -2.905 -11.457 1.00 83.19 208 GLY A C 1
ATOM 1594 O O . GLY A 1 208 ? 2.068 -3.357 -12.442 1.00 83.19 208 GLY A O 1
ATOM 1595 N N . LEU A 1 209 ? 2.027 -2.181 -10.521 1.00 81.06 209 LEU A N 1
ATOM 1596 C CA . LEU A 1 209 ? 0.624 -1.772 -10.597 1.00 81.06 209 LEU A CA 1
ATOM 1597 C C . LEU A 1 209 ? 0.416 -0.580 -11.541 1.00 81.06 209 LEU A C 1
ATOM 1599 O O . LEU A 1 209 ? -0.590 -0.531 -12.230 1.00 81.06 209 LEU A O 1
ATOM 1603 N N . ARG A 1 210 ? 1.361 0.369 -11.579 1.00 81.44 210 ARG A N 1
ATOM 1604 C CA . ARG A 1 210 ? 1.248 1.627 -12.340 1.00 81.44 210 ARG A CA 1
ATOM 1605 C C . ARG A 1 210 ? 1.649 1.505 -13.810 1.00 81.44 210 ARG A C 1
ATOM 1607 O O . ARG A 1 210 ? 1.196 2.271 -14.654 1.00 81.44 210 ARG A O 1
ATOM 1614 N N . PHE A 1 211 ? 2.612 0.643 -14.110 1.00 84.94 211 PHE A N 1
ATOM 1615 C CA . PHE A 1 211 ? 3.249 0.575 -15.417 1.00 84.94 211 PHE A CA 1
ATOM 1616 C C . PHE A 1 211 ? 3.100 -0.818 -16.004 1.00 84.94 211 PHE A C 1
ATOM 1618 O O . PHE A 1 211 ? 3.295 -1.827 -15.328 1.00 84.94 211 PHE A O 1
ATOM 1625 N N . PHE A 1 212 ? 2.863 -0.885 -17.311 1.00 85.94 212 PHE A N 1
ATOM 1626 C CA . PHE A 1 212 ? 2.847 -2.152 -18.021 1.00 85.94 212 PHE A CA 1
ATOM 1627 C C . PHE A 1 212 ? 4.212 -2.848 -17.881 1.00 85.94 212 PHE A C 1
ATOM 1629 O O . PHE A 1 212 ? 5.266 -2.251 -18.131 1.00 85.94 212 PHE A O 1
ATOM 1636 N N . CYS A 1 213 ? 4.196 -4.109 -17.433 1.00 86.88 213 CYS A N 1
ATOM 1637 C CA . CYS A 1 213 ? 5.389 -4.873 -17.042 1.00 86.88 213 CYS A CA 1
ATOM 1638 C C . CYS A 1 213 ? 6.282 -4.174 -15.990 1.00 86.88 213 CYS A C 1
ATOM 1640 O O . CYS A 1 213 ? 7.487 -4.418 -15.953 1.00 86.88 213 CYS A O 1
ATOM 1642 N N . GLY A 1 214 ? 5.731 -3.262 -15.182 1.00 85.44 214 GLY A N 1
ATOM 1643 C CA . GLY A 1 214 ? 6.479 -2.481 -14.193 1.00 85.44 214 GLY A CA 1
ATOM 1644 C C . GLY A 1 214 ? 7.427 -1.424 -14.770 1.00 85.44 214 GLY A C 1
ATOM 1645 O O . GLY A 1 214 ? 8.228 -0.859 -14.029 1.00 85.44 214 GLY A O 1
ATOM 1646 N N . ARG A 1 215 ? 7.371 -1.156 -16.084 1.00 90.38 215 ARG A N 1
ATOM 1647 C CA . ARG A 1 215 ? 8.366 -0.326 -16.787 1.00 90.38 215 ARG A CA 1
ATOM 1648 C C . ARG A 1 215 ? 7.782 0.661 -17.790 1.00 90.38 215 ARG A C 1
ATOM 1650 O O . ARG A 1 215 ? 8.345 1.742 -17.968 1.00 90.38 215 ARG A O 1
ATOM 1657 N N . TYR A 1 216 ? 6.712 0.277 -18.479 1.00 90.56 216 TYR A N 1
ATOM 1658 C CA . TYR A 1 216 ? 6.180 1.031 -19.607 1.00 90.56 216 TYR A CA 1
ATOM 1659 C C . TYR A 1 216 ? 4.926 1.811 -19.201 1.00 90.56 216 TYR A C 1
ATOM 1661 O O . TYR A 1 216 ? 3.888 1.230 -18.894 1.00 90.56 216 TYR A O 1
ATOM 1669 N N . GLU A 1 217 ? 5.012 3.137 -19.227 1.00 89.19 217 GLU A N 1
ATOM 1670 C CA . GLU A 1 217 ? 3.868 4.039 -19.054 1.00 89.19 217 GLU A CA 1
ATOM 1671 C C . GLU A 1 217 ? 3.250 4.289 -20.433 1.00 89.19 217 GLU A C 1
ATOM 1673 O O . GLU A 1 217 ? 3.784 5.066 -21.229 1.00 89.19 217 GLU A O 1
ATOM 1678 N N . LEU A 1 218 ? 2.170 3.576 -20.753 1.00 88.12 218 LEU A N 1
ATOM 1679 C CA . LEU A 1 218 ? 1.491 3.703 -22.043 1.00 88.12 218 LEU A CA 1
ATOM 1680 C C . LEU A 1 218 ? 0.777 5.053 -22.138 1.00 88.12 218 LEU A C 1
ATOM 1682 O O . LEU A 1 218 ? 0.251 5.559 -21.154 1.00 88.12 218 LEU A O 1
ATOM 1686 N N . PHE A 1 219 ? 0.784 5.658 -23.324 1.00 86.94 219 PHE A N 1
ATOM 1687 C CA . PHE A 1 219 ? 0.139 6.953 -23.521 1.00 86.94 219 PHE A CA 1
ATOM 1688 C C . PHE A 1 219 ? -1.371 6.783 -23.662 1.00 86.94 219 PHE A C 1
ATOM 1690 O O . PHE A 1 219 ? -1.832 5.911 -24.401 1.00 86.94 219 PHE A O 1
ATOM 1697 N N . ASP A 1 220 ? -2.119 7.704 -23.061 1.00 76.44 220 ASP A N 1
ATOM 1698 C CA . ASP A 1 220 ? -3.547 7.838 -23.313 1.00 76.44 220 ASP A CA 1
ATOM 1699 C C . ASP A 1 220 ? -3.800 8.280 -24.760 1.00 76.44 220 ASP A C 1
ATOM 1701 O O . ASP A 1 220 ? -3.235 9.268 -25.243 1.00 76.44 220 ASP A O 1
ATOM 1705 N N . GLY A 1 221 ? -4.674 7.555 -25.460 1.00 74.06 221 GLY A N 1
ATOM 1706 C CA . GLY A 1 221 ? -5.115 7.902 -26.809 1.00 74.06 221 GLY A CA 1
ATOM 1707 C C . GLY A 1 221 ? -5.022 6.755 -27.816 1.00 74.06 221 GLY A C 1
ATOM 1708 O O . GLY A 1 221 ? -4.612 5.643 -27.481 1.00 74.06 221 GLY A O 1
ATOM 1709 N N . PRO A 1 222 ? -5.433 7.004 -29.073 1.00 80.00 222 PRO A N 1
ATOM 1710 C CA . PRO A 1 222 ? -5.465 5.964 -30.087 1.00 80.00 222 PRO A CA 1
ATOM 1711 C C . PRO A 1 222 ? -4.049 5.444 -30.388 1.00 80.00 222 PRO A C 1
ATOM 1713 O O . PRO A 1 222 ? -3.097 6.233 -30.424 1.00 80.00 222 PRO A O 1
ATOM 1716 N N . PRO A 1 223 ? -3.900 4.137 -30.674 1.00 86.00 223 PRO A N 1
ATOM 1717 C CA . PRO A 1 223 ? -2.640 3.587 -31.152 1.00 86.00 223 PRO A CA 1
ATOM 1718 C C . PRO A 1 223 ? -2.134 4.342 -32.386 1.00 86.00 223 PRO A C 1
ATOM 1720 O O . PRO A 1 223 ? -2.919 4.765 -33.235 1.00 86.00 223 PRO A O 1
ATOM 1723 N N . ILE A 1 224 ? -0.811 4.450 -32.518 1.00 88.56 224 ILE A N 1
ATOM 1724 C CA . ILE A 1 224 ? -0.145 5.008 -33.704 1.00 88.56 224 ILE A CA 1
ATOM 1725 C C . ILE A 1 224 ? -0.580 4.242 -34.958 1.00 88.56 224 ILE A C 1
ATOM 1727 O O . ILE A 1 224 ? -0.779 4.827 -36.020 1.00 88.56 224 ILE A O 1
ATOM 1731 N N . HIS A 1 225 ? -0.694 2.920 -34.836 1.00 87.88 225 HIS A N 1
ATOM 1732 C CA . HIS A 1 225 ? -1.050 2.039 -35.935 1.00 87.88 225 HIS A CA 1
ATOM 1733 C C . HIS A 1 225 ? -1.769 0.794 -35.417 1.00 87.88 225 HIS A C 1
ATOM 1735 O O . HIS A 1 225 ? -1.393 0.234 -34.387 1.00 87.88 225 HIS A O 1
ATOM 1741 N N . VAL A 1 226 ? -2.766 0.335 -36.172 1.00 88.19 226 VAL A N 1
ATOM 1742 C CA . VAL A 1 226 ? -3.502 -0.907 -35.923 1.00 88.19 226 VAL A CA 1
ATOM 1743 C C . VAL A 1 226 ? -3.667 -1.642 -37.250 1.00 88.19 226 VAL A C 1
ATOM 1745 O O . VAL A 1 226 ? -4.206 -1.085 -38.205 1.00 88.19 226 VAL A O 1
ATOM 1748 N N . SER A 1 227 ? -3.241 -2.900 -37.301 1.00 88.31 227 SER A N 1
ATOM 1749 C CA . SER A 1 227 ? -3.541 -3.843 -38.380 1.00 88.31 227 SER A CA 1
ATOM 1750 C C . SER A 1 227 ? -4.103 -5.147 -37.810 1.00 88.31 227 SER A C 1
ATOM 1752 O O . SER A 1 227 ? -4.237 -5.310 -36.599 1.00 88.31 227 SER A O 1
ATOM 1754 N N . ALA A 1 228 ? -4.412 -6.108 -38.684 1.00 86.12 228 ALA A N 1
ATOM 1755 C CA . ALA A 1 228 ? -4.821 -7.450 -38.263 1.00 86.12 228 ALA A CA 1
ATOM 1756 C C . ALA A 1 228 ? -3.739 -8.188 -37.442 1.00 86.12 228 ALA A C 1
ATOM 1758 O O . ALA A 1 228 ? -4.062 -9.080 -36.655 1.00 86.12 228 ALA A O 1
ATOM 1759 N N . THR A 1 229 ? -2.470 -7.810 -37.620 1.00 86.81 229 THR A N 1
ATOM 1760 C CA . THR A 1 229 ? -1.295 -8.538 -37.119 1.00 86.81 229 THR A CA 1
ATOM 1761 C C . THR A 1 229 ? -0.467 -7.756 -36.103 1.00 86.81 229 THR A C 1
ATOM 1763 O O . THR A 1 229 ? 0.321 -8.357 -35.373 1.00 86.81 229 THR A O 1
ATOM 1766 N N . ALA A 1 230 ? -0.639 -6.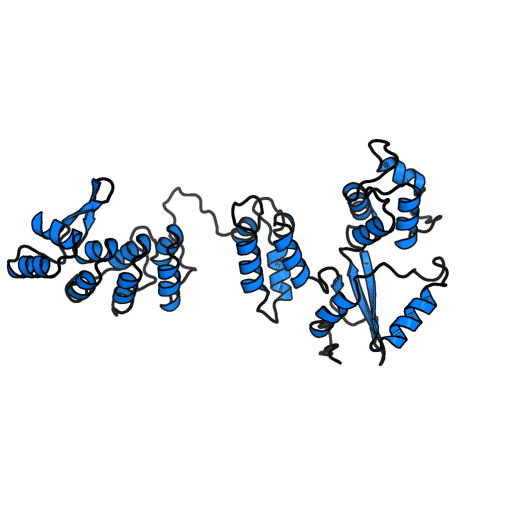432 -36.009 1.00 88.94 230 ALA A N 1
ATOM 1767 C CA . ALA A 1 230 ? 0.145 -5.610 -35.098 1.00 88.94 230 ALA A CA 1
ATOM 1768 C C . ALA A 1 230 ? -0.594 -4.365 -34.595 1.00 88.94 230 ALA A C 1
ATOM 1770 O O . ALA A 1 230 ? -1.370 -3.734 -35.316 1.00 88.94 230 ALA A O 1
ATOM 1771 N N . VAL A 1 231 ? -0.252 -3.960 -33.374 1.00 89.19 231 VAL A N 1
ATOM 1772 C CA . VAL A 1 231 ? -0.669 -2.697 -32.759 1.00 89.19 231 VAL A CA 1
ATOM 1773 C C . VAL A 1 231 ? 0.574 -1.939 -32.315 1.00 89.19 231 VAL A C 1
ATOM 1775 O O . VAL A 1 231 ? 1.467 -2.516 -31.700 1.00 89.19 231 VAL A O 1
ATOM 1778 N N . VAL A 1 232 ? 0.651 -0.648 -32.631 1.00 90.38 232 VAL A N 1
ATOM 1779 C CA . VAL A 1 232 ? 1.770 0.217 -32.243 1.00 90.38 232 VAL A CA 1
ATOM 1780 C C . VAL A 1 232 ? 1.257 1.342 -31.363 1.00 90.38 232 VAL A C 1
ATOM 1782 O O . VAL A 1 232 ? 0.356 2.070 -31.771 1.00 90.38 232 VAL A O 1
ATOM 1785 N N . VAL A 1 233 ? 1.846 1.520 -30.184 1.00 91.06 233 VAL A N 1
ATOM 1786 C CA . VAL A 1 233 ? 1.467 2.563 -29.217 1.00 91.06 233 VAL A CA 1
ATOM 1787 C C . VAL A 1 233 ? 2.681 3.377 -28.785 1.00 91.06 233 VAL A C 1
ATOM 1789 O O . VAL A 1 233 ? 3.815 2.907 -28.875 1.00 91.06 233 VAL A O 1
ATOM 1792 N N . ASN A 1 234 ? 2.448 4.604 -28.320 1.00 91.94 234 ASN A N 1
ATOM 1793 C CA . ASN A 1 234 ? 3.482 5.371 -27.629 1.00 91.94 234 ASN A CA 1
ATOM 1794 C C . ASN A 1 234 ? 3.530 4.958 -26.156 1.00 91.94 234 ASN A C 1
ATOM 1796 O O . ASN A 1 234 ? 2.487 4.735 -25.543 1.00 91.94 234 ASN A O 1
ATOM 1800 N N . ALA A 1 235 ? 4.731 4.928 -25.593 1.00 92.50 235 ALA A N 1
ATOM 1801 C CA . ALA A 1 235 ? 4.948 4.743 -24.167 1.00 92.50 235 ALA A CA 1
ATOM 1802 C C . ALA A 1 235 ? 6.142 5.574 -23.689 1.00 92.50 235 ALA A C 1
ATOM 1804 O O . ALA A 1 235 ? 7.004 5.951 -24.487 1.00 92.50 235 ALA A O 1
ATOM 1805 N N . TYR A 1 236 ? 6.218 5.837 -22.388 1.00 92.38 236 TYR A N 1
ATOM 1806 C CA . TYR A 1 236 ? 7.485 6.151 -21.741 1.00 92.38 236 TYR A CA 1
ATOM 1807 C C . TYR A 1 236 ? 8.098 4.868 -21.195 1.00 92.38 236 TYR A C 1
ATOM 1809 O O . TYR A 1 236 ? 7.429 4.087 -20.522 1.00 92.38 236 TYR A O 1
ATOM 1817 N N . ASP A 1 237 ? 9.380 4.674 -21.470 1.00 93.00 237 ASP A N 1
ATOM 1818 C CA . ASP A 1 237 ? 10.185 3.626 -20.868 1.00 93.00 237 ASP A CA 1
ATOM 1819 C C . ASP A 1 237 ? 10.994 4.217 -19.704 1.00 93.00 237 ASP A C 1
ATOM 1821 O O . ASP A 1 237 ? 11.874 5.061 -19.908 1.00 93.00 237 ASP A O 1
ATOM 1825 N N . HIS A 1 238 ? 10.672 3.771 -18.486 1.00 90.19 238 HIS A N 1
ATOM 1826 C CA . HIS A 1 238 ? 11.322 4.201 -17.241 1.00 90.19 238 HIS A CA 1
ATOM 1827 C C . HIS A 1 238 ? 12.569 3.373 -16.885 1.00 90.19 238 HIS A C 1
ATOM 1829 O O . HIS A 1 238 ? 13.313 3.732 -15.978 1.00 90.19 238 HIS A O 1
ATOM 1835 N N . GLY A 1 239 ? 12.817 2.261 -17.585 1.00 90.12 239 GLY A N 1
ATOM 1836 C CA . GLY A 1 239 ? 13.907 1.319 -17.301 1.00 90.12 239 GLY A CA 1
ATOM 1837 C C . GLY A 1 239 ? 15.003 1.265 -18.367 1.00 90.12 239 GLY A C 1
ATOM 1838 O O . GLY A 1 239 ? 16.056 0.675 -18.121 1.00 90.12 239 GLY A O 1
ATOM 1839 N N . VAL A 1 240 ? 14.789 1.877 -19.539 1.00 92.38 240 VAL A N 1
ATOM 1840 C CA . VAL A 1 240 ? 15.696 1.742 -20.691 1.00 92.38 240 VAL A CA 1
ATOM 1841 C C . VAL A 1 240 ? 17.121 2.164 -20.375 1.00 92.38 240 VAL A C 1
ATOM 1843 O O . VAL A 1 240 ? 18.047 1.457 -20.747 1.00 92.38 240 VAL A O 1
ATOM 1846 N N . PHE A 1 241 ? 17.327 3.265 -19.651 1.00 93.19 241 PHE A N 1
ATOM 1847 C CA . PHE A 1 241 ? 18.680 3.759 -19.396 1.00 93.19 241 PHE A CA 1
ATOM 1848 C C . PHE A 1 241 ? 19.481 2.790 -18.530 1.00 93.19 241 PHE A C 1
ATOM 1850 O O . PHE A 1 241 ? 20.645 2.535 -18.825 1.00 93.19 241 PHE A O 1
ATOM 1857 N N . ARG A 1 242 ? 18.850 2.187 -17.517 1.00 92.44 242 ARG A N 1
ATOM 1858 C CA . ARG A 1 242 ? 19.496 1.160 -16.695 1.00 92.44 242 ARG A CA 1
ATOM 1859 C C . ARG A 1 242 ? 19.810 -0.085 -17.516 1.00 92.44 242 ARG A C 1
ATOM 1861 O O . ARG A 1 242 ? 20.924 -0.579 -17.441 1.00 92.44 242 ARG A O 1
ATOM 1868 N N . GLN A 1 243 ? 18.870 -0.549 -18.334 1.00 92.88 243 GLN A N 1
ATOM 1869 C CA . GLN A 1 243 ? 19.100 -1.742 -19.143 1.00 92.88 243 GLN A CA 1
ATOM 1870 C C . GLN A 1 243 ? 20.198 -1.526 -20.197 1.00 92.88 243 GLN A C 1
ATOM 1872 O O . GLN A 1 243 ? 21.024 -2.403 -20.424 1.00 92.88 243 GLN A O 1
ATOM 1877 N N . VAL A 1 244 ? 20.235 -0.343 -20.816 1.00 93.06 244 VAL A N 1
ATOM 1878 C CA . VAL A 1 244 ? 21.302 0.049 -21.747 1.00 93.06 244 VAL A CA 1
ATOM 1879 C C . VAL A 1 244 ? 22.647 0.125 -21.022 1.00 93.06 244 VAL A C 1
ATOM 1881 O O . VAL A 1 244 ? 23.638 -0.361 -21.553 1.00 93.06 244 VAL A O 1
ATOM 1884 N N . PHE A 1 245 ? 22.690 0.673 -19.803 1.00 94.69 245 PHE A N 1
ATOM 1885 C CA . PHE A 1 245 ? 23.900 0.658 -18.978 1.00 94.69 245 PHE A CA 1
ATOM 1886 C C . PHE A 1 245 ? 24.387 -0.772 -18.729 1.00 94.69 245 PHE A C 1
ATOM 1888 O O . PHE A 1 245 ? 25.527 -1.084 -19.040 1.00 94.69 245 PHE A O 1
ATOM 1895 N N . GLU A 1 246 ? 23.517 -1.646 -18.222 1.00 94.25 246 GLU A N 1
ATOM 1896 C CA . GLU A 1 246 ? 23.851 -3.038 -17.892 1.00 94.25 246 GLU A CA 1
ATOM 1897 C C . GLU A 1 246 ? 24.336 -3.829 -19.113 1.00 94.25 246 GLU A C 1
ATOM 1899 O O . GLU A 1 246 ? 25.208 -4.681 -18.987 1.00 94.25 246 GLU A O 1
ATOM 1904 N N . GLN A 1 247 ? 23.817 -3.521 -20.305 1.00 93.50 247 GLN A N 1
ATOM 1905 C CA . GLN A 1 247 ? 24.232 -4.162 -21.552 1.00 93.50 247 GLN A CA 1
ATOM 1906 C C . GLN A 1 247 ? 25.683 -3.842 -21.952 1.00 93.50 247 GLN A C 1
ATOM 1908 O O . GLN A 1 247 ? 26.323 -4.663 -22.609 1.00 93.50 247 GLN A O 1
ATOM 1913 N N . PHE A 1 248 ? 26.188 -2.656 -21.605 1.00 94.56 248 PHE A N 1
ATOM 1914 C CA . PHE A 1 248 ? 27.526 -2.190 -21.994 1.00 94.56 248 PHE A CA 1
ATOM 1915 C C . PHE A 1 248 ? 28.488 -2.014 -20.816 1.00 94.56 248 PHE A C 1
ATOM 1917 O O . PHE A 1 248 ? 29.647 -1.652 -21.031 1.00 94.56 248 PHE A O 1
ATOM 1924 N N . ALA A 1 249 ? 28.025 -2.253 -19.591 1.00 94.69 249 ALA A N 1
ATOM 1925 C CA . ALA A 1 249 ? 28.862 -2.268 -18.406 1.00 94.69 249 ALA A CA 1
ATOM 1926 C C . ALA A 1 249 ? 29.851 -3.440 -18.460 1.00 94.69 249 ALA A C 1
ATOM 1928 O O . ALA A 1 249 ? 29.583 -4.496 -19.035 1.00 94.69 249 ALA A O 1
ATOM 1929 N N . ASN A 1 250 ? 31.014 -3.238 -17.851 1.00 93.25 250 ASN A N 1
ATOM 1930 C CA . ASN A 1 250 ? 32.008 -4.283 -17.654 1.00 93.25 250 ASN A CA 1
ATOM 1931 C C . ASN A 1 250 ? 31.579 -5.260 -16.536 1.00 93.25 250 ASN A C 1
ATOM 1933 O O . ASN A 1 250 ? 30.576 -5.051 -15.851 1.00 93.25 250 ASN A O 1
ATOM 1937 N N . ASP A 1 251 ? 32.382 -6.301 -16.296 1.00 92.06 251 ASP A N 1
ATOM 1938 C CA . ASP A 1 251 ? 32.124 -7.304 -15.247 1.00 92.06 251 ASP A CA 1
ATOM 1939 C C . ASP A 1 251 ? 32.089 -6.716 -13.820 1.00 92.06 251 ASP A C 1
ATOM 1941 O O . ASP A 1 251 ? 31.555 -7.337 -12.900 1.00 92.06 251 ASP A O 1
ATOM 1945 N N . CYS A 1 252 ? 32.641 -5.514 -13.626 1.00 90.81 252 CYS A N 1
ATOM 1946 C CA . CYS A 1 252 ? 32.602 -4.777 -12.363 1.00 90.81 252 CYS A CA 1
ATOM 1947 C C . CYS A 1 252 ? 31.327 -3.926 -12.203 1.00 90.81 252 CYS A C 1
ATOM 1949 O O . CYS A 1 252 ? 31.135 -3.318 -11.151 1.00 90.81 252 CYS A O 1
ATOM 1951 N N . GLY A 1 253 ? 30.448 -3.881 -13.211 1.00 92.50 253 GLY A N 1
ATOM 1952 C CA . GLY A 1 253 ? 29.236 -3.062 -13.199 1.00 92.50 253 GLY A CA 1
ATOM 1953 C C . GLY A 1 253 ? 29.497 -1.577 -13.459 1.00 92.50 253 GLY A C 1
ATOM 1954 O O . GLY A 1 253 ? 28.734 -0.730 -12.991 1.00 92.50 253 GLY A O 1
ATOM 1955 N N . GLU A 1 254 ? 30.564 -1.256 -14.189 1.00 94.38 254 GLU A N 1
ATOM 1956 C CA . GLU A 1 254 ? 30.977 0.108 -14.515 1.00 94.38 254 GLU A CA 1
ATOM 1957 C C . GLU A 1 254 ? 31.036 0.317 -16.032 1.00 94.38 254 GLU A C 1
ATOM 1959 O O . GLU A 1 254 ? 31.301 -0.610 -16.800 1.00 94.38 254 GLU A O 1
ATOM 1964 N N . LEU A 1 255 ? 30.801 1.548 -16.479 1.00 95.31 255 LEU A N 1
ATOM 1965 C CA . LEU A 1 255 ? 30.743 1.887 -17.897 1.00 95.31 255 LEU A CA 1
ATOM 1966 C C . LEU A 1 255 ? 31.994 2.648 -18.326 1.00 95.31 255 LEU A C 1
ATOM 1968 O O . LEU A 1 255 ? 32.239 3.758 -17.859 1.00 95.31 255 LEU A O 1
ATOM 1972 N N . ASP A 1 256 ? 32.766 2.067 -19.240 1.00 94.00 256 ASP A N 1
ATOM 1973 C CA . ASP A 1 256 ? 33.929 2.730 -19.824 1.00 94.00 256 ASP A CA 1
ATOM 1974 C C . ASP A 1 256 ? 33.526 3.715 -20.941 1.00 94.00 256 ASP A C 1
ATOM 1976 O O . ASP A 1 256 ? 32.374 3.795 -21.386 1.00 94.00 256 ASP A O 1
ATOM 1980 N N . LYS A 1 257 ? 34.504 4.473 -21.443 1.00 91.12 257 LYS A N 1
ATOM 1981 C CA . LYS A 1 257 ? 34.282 5.479 -22.494 1.00 91.12 257 LYS A CA 1
ATOM 1982 C C . LYS A 1 257 ? 33.696 4.894 -23.786 1.00 91.12 257 LYS A C 1
ATOM 1984 O O . LYS A 1 257 ? 32.916 5.561 -24.468 1.00 91.12 257 LYS A O 1
ATOM 1989 N N . LYS A 1 258 ? 34.054 3.654 -24.141 1.00 91.06 258 LYS A N 1
ATOM 1990 C CA . LYS A 1 258 ? 33.538 2.978 -25.344 1.00 91.06 258 LYS A CA 1
ATOM 1991 C C . LYS A 1 258 ? 32.091 2.534 -25.149 1.00 91.06 258 LYS A C 1
ATOM 1993 O O . LYS A 1 258 ? 31.277 2.731 -26.052 1.00 91.06 258 LYS A O 1
ATOM 1998 N N . GLY A 1 259 ? 31.779 1.978 -23.983 1.00 91.56 259 GLY A N 1
ATOM 1999 C CA . GLY A 1 259 ? 30.437 1.612 -23.559 1.00 91.56 259 GLY A CA 1
ATOM 2000 C C . GLY A 1 259 ? 29.523 2.829 -23.550 1.00 91.56 259 GLY A C 1
ATOM 2001 O O . GLY A 1 259 ? 28.470 2.794 -24.173 1.00 91.56 259 GLY A O 1
ATOM 2002 N N . PHE A 1 260 ? 29.969 3.956 -22.989 1.00 91.62 260 PHE A N 1
ATOM 2003 C CA . PHE A 1 260 ? 29.213 5.212 -23.006 1.00 91.62 260 PHE A CA 1
ATOM 2004 C C . PHE A 1 260 ? 28.848 5.679 -24.423 1.00 91.62 260 PHE A C 1
ATOM 2006 O O . PHE A 1 260 ? 27.698 6.028 -24.695 1.00 91.62 260 PHE A O 1
ATOM 2013 N N . GLN A 1 261 ? 29.795 5.619 -25.363 1.00 88.19 261 GLN A N 1
ATOM 2014 C CA . GLN A 1 261 ? 29.522 5.928 -26.771 1.00 88.19 261 GLN A CA 1
ATOM 2015 C C . GLN A 1 261 ? 28.557 4.922 -27.419 1.00 88.19 261 GLN A C 1
ATOM 2017 O O . GLN A 1 261 ? 27.721 5.305 -28.239 1.00 88.19 261 GLN A O 1
ATOM 2022 N N . ALA A 1 262 ? 28.659 3.634 -27.078 1.00 87.94 262 ALA A N 1
ATOM 2023 C CA . ALA A 1 262 ? 27.734 2.610 -27.556 1.00 87.94 262 ALA A CA 1
ATOM 2024 C C . ALA A 1 262 ? 26.307 2.842 -27.034 1.00 87.94 262 ALA A C 1
ATOM 2026 O O . ALA A 1 262 ? 25.369 2.801 -27.831 1.00 87.94 262 ALA A O 1
ATOM 2027 N N . CYS A 1 263 ? 26.158 3.191 -25.753 1.00 90.00 263 CYS A N 1
ATOM 2028 C CA . CYS A 1 263 ? 24.892 3.599 -25.154 1.00 90.00 263 CYS A CA 1
ATOM 2029 C C . CYS A 1 263 ? 24.267 4.782 -25.900 1.00 90.00 263 CYS A C 1
ATOM 2031 O O . CYS A 1 263 ? 23.104 4.719 -26.292 1.00 90.00 263 CYS A O 1
ATOM 2033 N N . GLY A 1 264 ? 25.047 5.846 -26.138 1.00 86.94 264 GLY A N 1
ATOM 2034 C CA . GLY A 1 264 ? 24.590 7.028 -26.872 1.00 86.94 264 GLY A CA 1
ATOM 2035 C C . GLY A 1 264 ? 24.067 6.674 -28.263 1.00 86.94 264 GLY A C 1
ATOM 2036 O O . GLY A 1 264 ? 22.949 7.052 -28.612 1.00 86.94 264 GLY A O 1
ATOM 2037 N N . ARG A 1 265 ? 24.822 5.869 -29.025 1.00 82.44 265 ARG A N 1
ATOM 2038 C CA . ARG A 1 265 ? 24.396 5.389 -30.352 1.00 82.44 265 ARG A CA 1
ATOM 2039 C C . ARG A 1 265 ? 23.102 4.579 -30.296 1.00 82.44 265 ARG A C 1
ATOM 2041 O O . ARG A 1 265 ? 22.223 4.803 -31.122 1.00 82.44 265 ARG A O 1
ATOM 2048 N N . LEU A 1 266 ? 22.968 3.669 -29.329 1.00 85.25 266 LEU A N 1
ATOM 2049 C CA . LEU A 1 266 ? 21.762 2.851 -29.165 1.00 85.25 266 LEU A CA 1
ATOM 2050 C C . LEU A 1 266 ? 20.530 3.700 -28.817 1.00 85.25 266 LEU A C 1
ATOM 2052 O O . LEU A 1 266 ? 19.437 3.431 -29.303 1.00 85.25 266 LEU A O 1
ATOM 2056 N N . LEU A 1 267 ? 20.715 4.762 -28.031 1.00 85.50 267 LEU A N 1
ATOM 2057 C CA . LEU A 1 267 ? 19.675 5.740 -27.696 1.00 85.50 267 LEU A CA 1
ATOM 2058 C C . LEU A 1 267 ? 19.401 6.753 -28.825 1.00 85.50 267 LEU A C 1
ATOM 2060 O O . LEU A 1 267 ? 18.593 7.665 -28.652 1.00 85.50 267 LEU A O 1
ATOM 2064 N N . GLY A 1 268 ? 20.047 6.591 -29.983 1.00 78.44 268 GLY A N 1
ATOM 2065 C CA . GLY A 1 268 ? 19.822 7.404 -31.174 1.00 78.44 268 GLY A CA 1
ATOM 2066 C C . GLY A 1 268 ? 20.659 8.682 -31.258 1.00 78.44 268 GLY A C 1
ATOM 2067 O O . GLY A 1 268 ? 20.383 9.499 -32.134 1.00 78.44 268 GLY A O 1
ATOM 2068 N N . GLN A 1 269 ? 21.674 8.875 -30.402 1.00 73.50 269 GLN A N 1
ATOM 2069 C CA . GLN A 1 269 ? 22.630 9.975 -30.577 1.00 73.50 269 GLN A CA 1
ATOM 2070 C C . GLN A 1 269 ? 23.455 9.746 -31.844 1.00 73.50 269 GLN A C 1
ATOM 2072 O O . GLN A 1 269 ? 24.141 8.728 -31.989 1.00 73.50 269 GLN A O 1
ATOM 2077 N N . GLN A 1 270 ? 23.414 10.712 -32.759 1.00 61.78 270 GLN A N 1
ATOM 2078 C CA . GLN A 1 270 ? 24.238 10.676 -33.961 1.00 61.78 270 GLN A CA 1
ATOM 2079 C C . GLN A 1 270 ? 25.643 11.213 -33.633 1.00 61.78 270 GLN A C 1
ATOM 2081 O O . GLN A 1 270 ? 25.763 12.217 -32.928 1.00 61.78 270 GLN A O 1
ATOM 2086 N N . PRO A 1 271 ? 26.722 10.651 -34.214 1.00 51.16 271 PRO A N 1
ATOM 2087 C CA . PRO A 1 271 ? 28.088 11.172 -34.051 1.00 51.16 271 PRO A CA 1
ATOM 2088 C C . PRO A 1 271 ? 28.263 12.644 -34.468 1.00 51.16 271 PRO A C 1
ATOM 2090 O O . PRO A 1 271 ? 29.268 13.268 -34.147 1.00 51.16 271 PRO A O 1
ATOM 2093 N N . THR A 1 272 ? 27.306 13.188 -35.225 1.00 49.38 272 THR A N 1
ATOM 2094 C CA . THR A 1 272 ? 27.323 14.542 -35.791 1.00 49.38 272 THR A CA 1
ATOM 2095 C C . THR A 1 272 ? 26.044 15.317 -35.480 1.00 49.38 272 THR A C 1
ATOM 2097 O O . THR A 1 272 ? 25.641 16.162 -36.278 1.00 49.38 272 THR A O 1
ATOM 2100 N N . ASP A 1 273 ? 25.380 15.053 -34.349 1.00 49.16 273 ASP A N 1
ATOM 2101 C CA . ASP A 1 273 ? 24.197 15.823 -33.953 1.00 49.16 273 ASP A CA 1
ATOM 2102 C C . ASP A 1 273 ? 24.537 17.320 -33.845 1.00 49.16 273 ASP A C 1
ATOM 2104 O O . ASP A 1 273 ? 25.018 17.821 -32.833 1.00 49.16 273 ASP A O 1
ATOM 2108 N N . VAL A 1 274 ? 24.253 18.067 -34.918 1.00 44.03 274 VAL A N 1
ATOM 2109 C CA . VAL A 1 274 ? 24.611 19.484 -35.121 1.00 44.03 274 VAL A CA 1
ATOM 2110 C C . VAL A 1 274 ? 24.051 20.388 -34.007 1.00 44.03 274 VAL A C 1
ATOM 2112 O O . VAL A 1 274 ? 24.513 21.513 -33.807 1.00 44.03 274 VAL A O 1
ATOM 2115 N N . LYS A 1 275 ? 23.066 19.892 -33.246 1.00 46.94 275 LYS A N 1
ATOM 2116 C CA . LYS A 1 275 ? 22.453 20.569 -32.097 1.00 46.94 275 LYS A CA 1
ATOM 2117 C C . LYS A 1 275 ? 23.229 20.412 -30.782 1.00 46.94 275 LYS A C 1
ATOM 2119 O O . LYS A 1 275 ? 23.111 21.297 -29.937 1.00 46.94 275 LYS A O 1
ATOM 2124 N N . LYS A 1 276 ? 24.040 19.363 -30.603 1.00 50.53 276 LYS A N 1
ATOM 2125 C CA . LYS A 1 276 ? 24.929 19.184 -29.444 1.00 50.53 276 LYS A CA 1
ATOM 2126 C C . LYS A 1 276 ? 26.380 19.347 -29.903 1.00 50.53 276 LYS A C 1
ATOM 2128 O O . LYS A 1 276 ? 26.996 18.432 -30.423 1.00 50.53 276 LYS A O 1
ATOM 2133 N N . LYS A 1 277 ? 26.954 20.534 -29.693 1.00 48.81 277 LYS A N 1
ATOM 2134 C CA . LYS A 1 277 ? 28.353 20.876 -30.036 1.00 48.81 277 LYS A CA 1
ATOM 2135 C C . LYS A 1 277 ? 29.428 20.131 -29.213 1.00 48.81 277 LYS A C 1
ATOM 2137 O O . LYS A 1 277 ? 30.573 20.575 -29.194 1.00 48.81 277 LYS A O 1
ATOM 2142 N N . VAL A 1 278 ? 29.086 19.060 -28.499 1.00 57.09 278 VAL A N 1
ATOM 2143 C CA . VAL A 1 278 ? 29.996 18.381 -27.569 1.00 57.09 278 VAL A CA 1
ATOM 2144 C C . VAL A 1 278 ? 30.134 16.927 -27.996 1.00 57.09 278 VAL A C 1
ATOM 2146 O O . VAL A 1 278 ? 29.148 16.203 -28.075 1.00 57.09 278 VAL A O 1
ATOM 2149 N N . ASP A 1 279 ? 31.365 16.531 -28.310 1.00 66.81 279 ASP A N 1
ATOM 2150 C CA . ASP A 1 279 ? 31.744 15.148 -28.593 1.00 66.81 279 ASP A CA 1
ATOM 2151 C C . ASP A 1 279 ? 31.376 14.261 -27.389 1.00 66.81 279 ASP A C 1
ATOM 2153 O O . ASP A 1 279 ? 31.638 14.636 -26.244 1.00 66.81 279 ASP A O 1
ATOM 2157 N N . ALA A 1 280 ? 30.796 13.080 -27.624 1.00 69.19 280 ALA A N 1
ATOM 2158 C CA . ALA A 1 280 ? 30.478 12.109 -26.574 1.00 69.19 280 ALA A CA 1
ATOM 2159 C C . ALA A 1 280 ? 31.707 11.759 -25.713 1.00 69.19 280 ALA A C 1
ATOM 2161 O O . ALA A 1 280 ? 31.579 11.464 -24.526 1.00 69.19 280 ALA A O 1
ATOM 2162 N N . ALA A 1 281 ? 32.911 11.840 -26.289 1.00 70.06 281 ALA A N 1
ATOM 2163 C CA . ALA A 1 281 ? 34.160 11.694 -25.555 1.00 70.06 281 ALA A CA 1
ATOM 2164 C C . ALA A 1 281 ? 34.394 12.810 -24.523 1.00 70.06 281 ALA A C 1
ATOM 2166 O O . ALA A 1 281 ? 34.956 12.538 -23.467 1.00 70.06 281 ALA A O 1
ATOM 2167 N N . VAL A 1 282 ? 33.975 14.040 -24.826 1.00 76.62 282 VAL A N 1
ATOM 2168 C CA . VAL A 1 282 ? 34.065 15.201 -23.928 1.00 76.62 282 VAL A CA 1
ATOM 2169 C C . VAL A 1 282 ? 32.933 15.175 -22.903 1.00 76.62 282 VAL A C 1
ATOM 2171 O O . VAL A 1 282 ? 33.156 15.547 -21.755 1.00 76.62 282 VAL A O 1
ATOM 2174 N N . GLU A 1 283 ? 31.735 14.704 -23.277 1.00 82.88 283 GLU A N 1
ATOM 2175 C CA . GLU A 1 283 ? 30.655 14.480 -22.306 1.00 82.88 283 GLU A CA 1
ATOM 2176 C C . GLU A 1 283 ? 31.074 13.438 -21.255 1.00 82.88 283 GLU A C 1
ATOM 2178 O O . GLU A 1 283 ? 30.903 13.701 -20.070 1.00 82.88 283 GLU A O 1
ATOM 2183 N N . PHE A 1 284 ? 31.688 12.316 -21.651 1.00 86.50 284 PHE A N 1
ATOM 2184 C CA . PHE A 1 284 ? 32.172 11.305 -20.700 1.00 86.50 284 PHE A CA 1
ATOM 2185 C C . PHE A 1 284 ? 33.111 11.903 -19.641 1.00 86.50 284 PHE A C 1
ATOM 2187 O O . PHE A 1 284 ? 32.881 11.739 -18.446 1.00 86.50 284 PHE A O 1
ATOM 2194 N N . ASP A 1 285 ? 34.114 12.672 -20.076 1.00 85.88 285 ASP A N 1
ATOM 2195 C CA . ASP A 1 285 ? 35.133 13.251 -19.189 1.00 85.88 285 ASP A CA 1
ATOM 2196 C C . ASP A 1 285 ? 34.553 14.306 -18.213 1.00 85.88 285 ASP A C 1
ATOM 2198 O O . ASP A 1 285 ? 35.171 14.622 -17.198 1.00 85.88 285 ASP A O 1
ATOM 2202 N N . LEU A 1 286 ? 33.370 14.870 -18.499 1.00 87.00 286 LEU A N 1
ATOM 2203 C CA . LEU A 1 286 ? 32.654 15.771 -17.582 1.00 87.00 286 LEU A CA 1
ATOM 2204 C C . LEU A 1 286 ? 31.916 15.018 -16.467 1.00 87.00 286 LEU A C 1
ATOM 2206 O O . LEU A 1 286 ? 31.692 15.579 -15.388 1.00 87.00 286 LEU A O 1
ATOM 2210 N N . TRP A 1 287 ? 31.499 13.782 -16.741 1.00 88.06 287 TRP A N 1
ATOM 2211 C CA . TRP A 1 287 ? 30.760 12.940 -15.803 1.00 88.06 287 TRP A CA 1
ATOM 2212 C C . TRP A 1 287 ? 31.674 12.040 -14.974 1.00 88.06 287 TRP A C 1
ATOM 2214 O O . TRP A 1 287 ? 31.345 11.783 -13.818 1.00 88.06 287 TRP A O 1
ATOM 2224 N N . ASP A 1 288 ? 32.832 11.661 -15.515 1.00 88.69 288 ASP A N 1
ATOM 2225 C CA . ASP A 1 288 ? 33.916 10.968 -14.812 1.00 88.69 288 ASP A CA 1
ATOM 2226 C C . ASP A 1 288 ? 34.670 11.952 -13.896 1.00 88.69 288 ASP A C 1
ATOM 2228 O O . ASP A 1 288 ? 35.765 12.445 -14.187 1.00 88.69 288 ASP A O 1
ATOM 2232 N N . LYS A 1 289 ? 34.021 12.333 -12.789 1.00 85.81 289 LYS A N 1
ATOM 2233 C CA . LYS A 1 289 ? 34.520 13.381 -11.883 1.00 85.81 289 LYS A CA 1
ATOM 2234 C C . LYS A 1 289 ? 35.770 12.964 -11.120 1.00 85.81 289 LYS A C 1
ATOM 2236 O O . LYS A 1 289 ? 36.573 13.831 -10.766 1.00 85.81 289 LYS A O 1
ATOM 2241 N N . ASP A 1 290 ? 35.909 11.676 -10.830 1.00 89.12 290 ASP A N 1
ATOM 2242 C CA . ASP A 1 290 ? 37.061 11.121 -10.125 1.00 89.12 290 ASP A CA 1
ATOM 2243 C C . ASP A 1 290 ? 38.205 10.725 -11.070 1.00 89.12 290 ASP A C 1
ATOM 2245 O O . ASP A 1 290 ? 39.319 10.481 -10.599 1.00 89.12 290 ASP A O 1
ATOM 2249 N N . LYS A 1 291 ? 37.971 10.783 -12.390 1.00 88.19 291 LYS A N 1
ATOM 2250 C CA . LYS A 1 291 ? 38.926 10.433 -13.448 1.00 88.19 291 LYS A CA 1
ATOM 2251 C C . LYS A 1 291 ? 39.356 8.973 -13.371 1.00 88.19 291 LYS A C 1
ATOM 2253 O O . LYS A 1 291 ? 40.504 8.645 -13.689 1.00 88.19 291 LYS A O 1
ATOM 2258 N N . SER A 1 292 ? 38.454 8.110 -12.919 1.00 90.94 292 SER A N 1
ATOM 2259 C CA . SER A 1 292 ? 38.659 6.665 -12.866 1.00 90.94 292 SER A CA 1
ATOM 2260 C C . SER A 1 292 ? 38.719 6.041 -14.264 1.00 90.94 292 SER A C 1
ATOM 2262 O O . SER A 1 292 ? 39.288 4.961 -14.431 1.00 90.94 292 SER A O 1
ATOM 2264 N N . GLY A 1 293 ? 38.185 6.730 -15.279 1.00 92.38 293 GLY A N 1
ATOM 2265 C CA . GLY A 1 293 ? 37.973 6.200 -16.622 1.00 92.38 293 GLY A CA 1
ATOM 2266 C C . GLY A 1 293 ? 36.673 5.405 -16.756 1.00 92.38 293 GLY A C 1
ATOM 2267 O O . GLY A 1 293 ? 36.443 4.813 -17.815 1.00 92.38 293 GLY A O 1
ATOM 2268 N N . TYR A 1 294 ? 35.835 5.401 -15.715 1.00 94.56 294 TYR A N 1
ATOM 2269 C CA . TYR A 1 294 ? 34.597 4.638 -15.639 1.00 94.56 294 TYR A CA 1
ATOM 2270 C C . TYR A 1 294 ? 33.460 5.471 -15.037 1.00 94.56 294 TYR A C 1
ATOM 2272 O O . TYR A 1 294 ? 33.682 6.423 -14.299 1.00 94.56 294 TYR A O 1
ATOM 2280 N N . LEU A 1 295 ? 32.219 5.100 -15.349 1.00 93.94 295 LEU A N 1
ATOM 2281 C CA . LEU A 1 295 ? 31.022 5.660 -14.727 1.00 93.94 295 LEU A CA 1
ATOM 2282 C C . LEU A 1 295 ? 30.257 4.569 -13.988 1.00 93.94 295 LEU A C 1
ATOM 2284 O O . LEU A 1 295 ? 29.965 3.509 -14.549 1.00 93.94 295 LEU A O 1
ATOM 2288 N N . SER A 1 296 ? 29.848 4.861 -12.757 1.00 94.19 296 SER A N 1
ATOM 2289 C CA . SER A 1 296 ? 28.888 4.024 -12.044 1.00 94.19 296 SER A CA 1
ATOM 2290 C C . SER A 1 296 ? 27.495 4.115 -12.677 1.00 94.19 296 SER A C 1
ATOM 2292 O O . SER A 1 296 ? 27.140 5.103 -13.333 1.00 94.19 296 SER A O 1
ATOM 2294 N N . ALA A 1 297 ? 26.638 3.129 -12.390 1.00 92.31 297 ALA A N 1
ATOM 2295 C CA . ALA A 1 297 ? 25.232 3.162 -12.802 1.00 92.31 297 ALA A CA 1
ATOM 2296 C C . ALA A 1 297 ? 24.537 4.457 -12.349 1.00 92.31 297 ALA A C 1
ATOM 2298 O O . ALA A 1 297 ? 23.760 5.055 -13.087 1.00 92.31 297 ALA A O 1
ATOM 2299 N N . SER A 1 298 ? 24.844 4.931 -11.139 1.00 90.75 298 SER A N 1
ATOM 2300 C CA . SER A 1 298 ? 24.228 6.137 -10.582 1.00 90.75 298 SER A CA 1
ATOM 2301 C C . SER A 1 298 ? 24.615 7.415 -11.335 1.00 90.75 298 SER A C 1
ATOM 2303 O O . SER A 1 298 ? 23.776 8.296 -11.530 1.00 90.75 298 SER A O 1
ATOM 2305 N N . GLU A 1 299 ? 25.862 7.517 -11.793 1.00 92.62 299 GLU A N 1
ATOM 2306 C CA . GLU A 1 299 ? 26.347 8.664 -12.565 1.00 92.62 299 GLU A CA 1
ATOM 2307 C C . GLU A 1 299 ? 25.780 8.651 -13.975 1.00 92.62 299 GLU A C 1
ATOM 2309 O O . GLU A 1 299 ? 25.292 9.676 -14.451 1.00 92.62 299 GLU A O 1
ATOM 2314 N N . TYR A 1 300 ? 25.751 7.478 -14.606 1.00 92.62 300 TYR A N 1
ATOM 2315 C CA . TYR A 1 300 ? 25.170 7.322 -15.930 1.00 92.62 300 TYR A CA 1
ATOM 2316 C C . TYR A 1 300 ? 23.661 7.621 -15.954 1.00 92.62 300 TYR A C 1
ATOM 2318 O O . TYR A 1 300 ? 23.177 8.305 -16.858 1.00 92.62 300 TYR A O 1
ATOM 2326 N N . ILE A 1 301 ? 22.904 7.173 -14.947 1.00 91.06 301 ILE A N 1
ATOM 2327 C CA . ILE A 1 301 ? 21.472 7.495 -14.850 1.00 91.06 301 ILE A CA 1
ATOM 2328 C C . ILE A 1 301 ? 21.266 9.000 -14.660 1.00 91.06 301 ILE A C 1
ATOM 2330 O O . ILE A 1 301 ? 20.449 9.583 -15.364 1.00 91.06 301 ILE A O 1
ATOM 2334 N N . ARG A 1 302 ? 22.067 9.666 -13.817 1.00 89.62 302 ARG A N 1
ATOM 2335 C CA . ARG A 1 302 ? 22.010 11.134 -13.676 1.00 89.62 302 ARG A CA 1
ATOM 2336 C C . ARG A 1 302 ? 22.324 11.862 -14.984 1.00 89.62 302 ARG A C 1
ATOM 2338 O O . ARG A 1 302 ? 21.704 12.886 -15.272 1.00 89.62 302 ARG A O 1
ATOM 2345 N N . TYR A 1 303 ? 23.264 11.349 -15.776 1.00 90.38 303 TYR A N 1
ATOM 2346 C CA . TYR A 1 303 ? 23.526 11.861 -17.121 1.00 90.38 303 TYR A CA 1
ATOM 2347 C C . TYR A 1 303 ? 22.297 11.730 -18.024 1.00 90.38 303 TYR A C 1
ATOM 2349 O O . TYR A 1 303 ? 21.917 12.692 -18.700 1.00 90.38 303 TYR A O 1
ATOM 2357 N N . CYS A 1 304 ? 21.652 10.563 -18.011 1.00 90.19 304 CYS A N 1
ATOM 2358 C CA . CYS A 1 304 ? 20.453 10.320 -18.802 1.00 90.19 304 CYS A CA 1
ATOM 2359 C C . CYS A 1 304 ? 19.279 11.196 -18.350 1.00 90.19 304 CYS A C 1
ATOM 2361 O O . CYS A 1 304 ? 18.556 11.719 -19.197 1.00 90.19 304 CYS A O 1
ATOM 2363 N N . ASP A 1 305 ? 19.127 11.430 -17.047 1.00 86.62 305 ASP A N 1
ATOM 2364 C CA . ASP A 1 305 ? 18.125 12.343 -16.494 1.00 86.62 305 ASP A CA 1
ATOM 2365 C C . ASP A 1 305 ? 18.299 13.759 -17.047 1.00 86.62 305 ASP A C 1
ATOM 2367 O O . ASP A 1 305 ? 17.342 14.360 -17.537 1.00 86.62 305 ASP A O 1
ATOM 2371 N N . GLN A 1 306 ? 19.530 14.279 -17.038 1.00 86.69 306 GLN A N 1
ATOM 2372 C CA . GLN A 1 306 ? 19.825 15.621 -17.547 1.00 86.69 306 GLN A CA 1
ATOM 2373 C C . GLN A 1 306 ? 19.707 15.726 -19.069 1.00 86.69 306 GLN A C 1
ATOM 2375 O O . GLN A 1 306 ? 19.320 16.773 -19.586 1.00 86.69 306 GLN A O 1
ATOM 2380 N N . THR A 1 307 ? 20.046 14.659 -19.791 1.00 84.94 307 THR A N 1
ATOM 2381 C CA . THR A 1 307 ? 20.091 14.674 -21.258 1.00 84.94 307 THR A CA 1
ATOM 2382 C C . THR A 1 307 ? 18.737 14.375 -21.896 1.00 84.94 307 THR A C 1
ATOM 2384 O O . THR A 1 307 ? 18.389 14.990 -22.903 1.00 84.94 307 THR A O 1
ATOM 2387 N N . TYR A 1 308 ? 17.981 13.436 -21.328 1.00 83.88 308 TYR A N 1
ATOM 2388 C CA . TYR A 1 308 ? 16.758 12.890 -21.919 1.00 83.88 308 TYR A CA 1
ATOM 2389 C C . TYR A 1 308 ? 15.506 13.111 -21.059 1.00 83.88 308 TYR A C 1
ATOM 2391 O O . TYR A 1 308 ? 14.405 12.830 -21.524 1.00 83.88 308 TYR A O 1
ATOM 2399 N N . GLY A 1 309 ? 15.640 13.621 -19.829 1.00 82.81 309 GLY A N 1
ATOM 2400 C CA . GLY A 1 309 ? 14.510 13.858 -18.922 1.00 82.81 309 GLY A CA 1
ATOM 2401 C C . GLY A 1 309 ? 14.103 12.644 -18.080 1.00 82.81 309 GLY A C 1
ATOM 2402 O O . GLY A 1 309 ? 12.972 12.585 -17.607 1.00 82.81 309 GLY A O 1
ATOM 2403 N N . GLY A 1 310 ? 14.996 11.662 -17.928 1.00 76.81 310 GLY A N 1
ATOM 2404 C CA . GLY A 1 310 ? 14.875 10.522 -17.004 1.00 76.81 310 GLY A CA 1
ATOM 2405 C C . GLY A 1 310 ? 13.943 9.393 -17.432 1.00 76.81 310 GLY A C 1
ATOM 2406 O O . GLY A 1 310 ? 13.978 8.304 -16.870 1.00 76.81 310 GLY A O 1
ATOM 2407 N N . LYS A 1 311 ? 13.190 9.602 -18.510 1.00 84.06 311 LYS A N 1
ATOM 2408 C CA . LYS A 1 311 ? 12.446 8.560 -19.219 1.00 84.06 311 LYS A CA 1
ATOM 2409 C C . LYS A 1 311 ? 12.526 8.787 -20.718 1.00 84.06 311 LYS A C 1
ATOM 2411 O O . LYS A 1 311 ? 12.633 9.926 -21.170 1.00 84.06 311 LYS A O 1
ATOM 2416 N N . LEU A 1 312 ? 12.450 7.715 -21.498 1.00 90.38 312 LEU A N 1
ATOM 2417 C CA . LEU A 1 312 ? 12.521 7.809 -22.954 1.00 90.38 312 LEU A CA 1
ATOM 2418 C C . LEU A 1 312 ? 11.145 7.579 -23.568 1.00 90.38 312 LEU A C 1
ATOM 2420 O O . LEU A 1 312 ? 10.471 6.608 -23.238 1.00 90.38 312 LEU A O 1
ATOM 2424 N N . LYS A 1 313 ? 10.725 8.452 -24.487 1.00 91.25 313 LYS A N 1
ATOM 2425 C CA . LYS A 1 313 ? 9.531 8.191 -25.295 1.00 91.25 313 LYS A CA 1
ATOM 2426 C C . LYS A 1 313 ? 9.864 7.135 -26.347 1.00 91.25 313 LYS A C 1
ATOM 2428 O O . LYS A 1 313 ? 10.748 7.353 -27.172 1.00 91.25 313 LYS A O 1
ATOM 2433 N N . VAL A 1 314 ? 9.131 6.029 -26.340 1.00 91.62 314 VAL A N 1
ATOM 2434 C CA . VAL A 1 314 ? 9.328 4.887 -27.237 1.00 91.62 314 VAL A CA 1
ATOM 2435 C C . VAL A 1 314 ? 8.037 4.541 -27.977 1.00 91.62 314 VAL A C 1
ATOM 2437 O O . VAL A 1 314 ? 6.934 4.833 -27.512 1.00 91.62 314 VAL A O 1
ATOM 2440 N N . ALA A 1 315 ? 8.180 3.898 -29.135 1.00 90.88 315 ALA A N 1
ATOM 2441 C CA . ALA A 1 315 ? 7.076 3.241 -29.821 1.00 90.88 315 ALA A CA 1
ATOM 2442 C C . ALA A 1 315 ? 7.133 1.739 -29.520 1.00 90.88 315 ALA A C 1
ATOM 2444 O O . ALA A 1 315 ? 8.114 1.074 -29.849 1.00 90.88 315 ALA A O 1
ATOM 2445 N N . MET A 1 316 ? 6.083 1.204 -28.903 1.00 91.12 316 MET A N 1
ATOM 2446 C CA . MET A 1 316 ? 5.953 -0.224 -28.623 1.00 91.12 316 MET A CA 1
ATOM 2447 C C . MET A 1 316 ? 5.095 -0.873 -29.702 1.00 91.12 316 MET A C 1
ATOM 2449 O O . MET A 1 316 ? 3.945 -0.479 -29.893 1.00 91.12 316 MET A O 1
ATOM 2453 N N . LYS A 1 317 ? 5.650 -1.863 -30.408 1.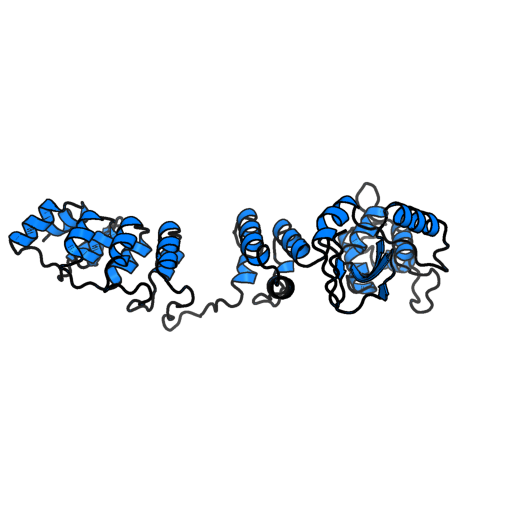00 90.19 317 LYS A N 1
ATOM 2454 C CA . LYS A 1 317 ? 4.944 -2.648 -31.427 1.00 90.19 317 LYS A CA 1
ATOM 2455 C C . LYS A 1 317 ? 4.611 -4.029 -30.869 1.00 90.19 317 LYS A C 1
ATOM 2457 O O . LYS A 1 317 ? 5.486 -4.881 -30.754 1.00 90.19 317 LYS A O 1
ATOM 2462 N N . PHE A 1 318 ? 3.340 -4.243 -30.559 1.00 88.69 318 PHE A N 1
ATOM 2463 C CA . PHE A 1 318 ? 2.791 -5.537 -30.175 1.00 88.69 318 PHE A CA 1
ATOM 2464 C C . PHE A 1 318 ? 2.411 -6.318 -31.431 1.00 88.69 318 PHE A C 1
ATOM 2466 O O . PHE A 1 318 ? 1.723 -5.786 -32.305 1.00 88.69 318 PHE A O 1
ATOM 2473 N N . MET A 1 319 ? 2.857 -7.567 -31.531 1.00 87.81 319 MET A N 1
ATOM 2474 C CA . MET A 1 319 ? 2.570 -8.449 -32.663 1.00 87.81 319 MET A CA 1
ATOM 2475 C C . MET A 1 319 ? 1.735 -9.633 -32.198 1.00 87.81 319 MET A C 1
ATOM 2477 O O . MET A 1 319 ? 1.974 -10.171 -31.121 1.00 87.81 319 MET A O 1
ATOM 2481 N N . ARG A 1 320 ? 0.748 -10.014 -33.012 1.00 84.25 320 ARG A N 1
ATOM 2482 C CA . ARG A 1 320 ? -0.181 -11.106 -32.700 1.00 84.25 320 ARG A CA 1
ATOM 2483 C C . ARG A 1 320 ? 0.512 -12.469 -32.746 1.00 84.25 320 ARG A C 1
ATOM 2485 O O . ARG A 1 320 ? 0.245 -13.312 -31.902 1.00 84.25 320 ARG A O 1
ATOM 2492 N N . ASN A 1 321 ? 1.391 -12.678 -33.727 1.00 86.38 321 ASN A N 1
ATOM 2493 C CA . ASN A 1 321 ? 2.021 -13.972 -33.980 1.00 86.38 321 ASN A CA 1
ATOM 2494 C C . ASN A 1 321 ? 3.526 -13.930 -33.680 1.00 86.38 321 ASN A C 1
ATOM 2496 O O . ASN A 1 321 ? 4.224 -12.981 -34.051 1.00 86.38 321 ASN A O 1
ATOM 2500 N N . ALA A 1 322 ? 4.044 -14.980 -33.040 1.00 86.62 322 ALA A N 1
ATOM 2501 C CA . ALA A 1 322 ? 5.448 -15.064 -32.631 1.00 86.62 322 ALA A CA 1
ATOM 2502 C C . ALA A 1 322 ? 6.421 -15.104 -33.825 1.00 86.62 322 ALA A C 1
ATOM 2504 O O . ALA A 1 322 ? 7.510 -14.537 -33.774 1.00 86.62 322 ALA A O 1
ATOM 2505 N N . ASP A 1 323 ? 6.017 -15.733 -34.923 1.00 88.12 323 ASP A N 1
ATOM 2506 C CA . ASP A 1 323 ? 6.760 -15.822 -36.179 1.00 88.12 323 ASP A CA 1
ATOM 2507 C C . ASP A 1 323 ? 6.825 -14.478 -36.922 1.00 88.12 323 ASP A C 1
ATOM 2509 O O . ASP A 1 323 ? 7.846 -14.151 -37.527 1.00 88.12 323 ASP A O 1
ATOM 2513 N N . GLU A 1 324 ? 5.785 -13.645 -36.833 1.00 85.69 324 GLU A N 1
ATOM 2514 C CA . GLU A 1 324 ? 5.853 -12.253 -37.299 1.00 85.69 324 GLU A CA 1
ATOM 2515 C C . GLU A 1 324 ? 6.796 -11.419 -36.437 1.00 85.69 324 GLU A C 1
ATOM 2517 O O . GLU A 1 324 ? 7.577 -10.640 -36.983 1.00 85.69 324 GLU A O 1
ATOM 2522 N N . HIS A 1 325 ? 6.777 -11.633 -35.118 1.00 88.19 325 HIS A N 1
ATOM 2523 C CA . HIS A 1 325 ? 7.722 -10.990 -34.217 1.00 88.19 325 HIS A CA 1
ATOM 2524 C C . HIS A 1 325 ? 9.172 -11.344 -34.541 1.00 88.19 325 HIS A C 1
ATOM 2526 O O . HIS A 1 325 ? 9.994 -10.441 -34.683 1.00 88.19 325 HIS A O 1
ATOM 2532 N N . ALA A 1 326 ? 9.479 -12.632 -34.707 1.00 88.62 326 ALA A N 1
ATOM 2533 C CA . ALA A 1 326 ? 10.818 -13.084 -35.069 1.00 88.62 326 ALA A CA 1
ATOM 2534 C C . ALA A 1 326 ? 11.286 -12.445 -36.384 1.00 88.62 326 ALA A C 1
ATOM 2536 O O . ALA A 1 326 ? 12.339 -11.817 -36.414 1.00 88.62 326 ALA A O 1
ATOM 2537 N N . ARG A 1 327 ? 10.451 -12.483 -37.434 1.00 87.25 327 ARG A N 1
ATOM 2538 C CA . ARG A 1 327 ? 10.776 -11.851 -38.724 1.00 87.25 327 ARG A CA 1
ATOM 2539 C C . ARG A 1 327 ? 11.049 -10.356 -38.603 1.00 87.25 327 ARG A C 1
ATOM 2541 O O . ARG A 1 327 ? 11.974 -9.863 -39.241 1.00 87.25 327 ARG A O 1
ATOM 2548 N N . GLU A 1 328 ? 10.249 -9.623 -37.831 1.00 86.12 328 GLU A N 1
ATOM 2549 C CA . GLU A 1 328 ? 10.449 -8.185 -37.625 1.00 86.12 328 GLU A CA 1
ATOM 2550 C C . GLU A 1 328 ? 11.778 -7.897 -36.909 1.00 86.12 328 GLU A C 1
ATOM 2552 O O . GLU A 1 328 ? 12.474 -6.950 -37.279 1.00 86.12 328 GLU A O 1
ATOM 2557 N N . VAL A 1 329 ? 12.128 -8.699 -35.897 1.00 87.00 329 VAL A N 1
ATOM 2558 C CA . VAL A 1 329 ? 13.395 -8.572 -35.164 1.00 87.00 329 VAL A CA 1
ATOM 2559 C C . VAL A 1 329 ? 14.578 -8.881 -36.075 1.00 87.00 329 VAL A C 1
ATOM 2561 O O . VAL A 1 329 ? 15.483 -8.055 -36.175 1.00 87.00 329 VAL A O 1
ATOM 2564 N N . ASP A 1 330 ? 14.525 -9.998 -36.800 1.00 86.69 330 ASP A N 1
ATOM 2565 C CA . ASP A 1 330 ? 15.574 -10.414 -37.735 1.00 86.69 330 ASP A CA 1
ATOM 2566 C C . ASP A 1 330 ? 15.772 -9.370 -38.839 1.00 86.69 330 ASP A C 1
ATOM 2568 O O . ASP A 1 330 ? 16.891 -8.957 -39.125 1.00 86.69 330 ASP A O 1
ATOM 2572 N N . THR A 1 331 ? 14.675 -8.854 -39.404 1.00 84.00 331 THR A N 1
ATOM 2573 C CA . THR A 1 331 ? 14.730 -7.812 -40.442 1.00 84.00 331 THR A CA 1
ATOM 2574 C C . THR A 1 331 ? 15.388 -6.536 -39.926 1.00 84.00 331 THR A C 1
ATOM 2576 O O . THR A 1 331 ? 16.033 -5.833 -40.695 1.00 84.00 331 THR A O 1
ATOM 2579 N N . ARG A 1 332 ? 15.221 -6.210 -38.638 1.00 80.88 332 ARG A N 1
ATOM 2580 C CA . ARG A 1 332 ? 15.823 -5.017 -38.032 1.00 80.88 332 ARG A CA 1
ATOM 2581 C C . ARG A 1 332 ? 17.258 -5.207 -37.561 1.00 80.88 332 ARG A C 1
ATOM 2583 O O . ARG A 1 332 ? 17.925 -4.196 -37.363 1.00 80.88 332 ARG A O 1
ATOM 2590 N N . ALA A 1 333 ? 17.723 -6.440 -37.380 1.00 77.31 333 ALA A N 1
ATOM 2591 C CA . ALA A 1 333 ? 19.073 -6.713 -36.894 1.00 77.31 333 ALA A CA 1
ATOM 2592 C C . ALA A 1 333 ? 20.155 -6.162 -37.840 1.00 77.31 333 ALA A C 1
ATOM 2594 O O . ALA A 1 333 ? 21.169 -5.648 -37.373 1.00 77.31 333 ALA A O 1
ATOM 2595 N N . ASP A 1 334 ? 19.893 -6.199 -39.150 1.00 71.75 334 ASP A N 1
ATOM 2596 C CA . ASP A 1 334 ? 20.850 -5.807 -40.191 1.00 71.75 334 ASP A CA 1
ATOM 2597 C C . ASP A 1 334 ? 20.607 -4.396 -40.763 1.00 71.75 334 ASP A C 1
ATOM 2599 O O . ASP A 1 334 ? 21.267 -3.987 -41.723 1.00 71.75 334 ASP A O 1
ATOM 2603 N N . LEU A 1 335 ? 19.649 -3.636 -40.218 1.00 76.06 335 LEU A N 1
ATOM 2604 C CA . LEU A 1 335 ? 19.355 -2.290 -40.710 1.00 76.06 335 LEU A CA 1
ATOM 2605 C C . LEU A 1 335 ? 20.325 -1.263 -40.134 1.00 76.06 335 LEU A C 1
ATOM 2607 O O . LEU A 1 335 ? 20.608 -1.226 -38.938 1.00 76.06 335 LEU A O 1
ATOM 2611 N N . ASP A 1 336 ? 20.792 -0.378 -41.009 1.00 70.50 336 ASP A N 1
ATOM 2612 C CA . ASP A 1 336 ? 21.676 0.711 -40.627 1.00 70.50 336 ASP A CA 1
ATOM 2613 C C . ASP A 1 336 ? 20.930 1.730 -39.747 1.00 70.50 336 ASP A C 1
ATOM 2615 O O . ASP A 1 336 ? 19.921 2.332 -40.144 1.00 70.50 336 ASP A O 1
ATOM 2619 N N . ILE A 1 337 ? 21.480 1.935 -38.547 1.00 67.56 337 ILE A N 1
ATOM 2620 C CA . ILE A 1 337 ? 20.978 2.839 -37.510 1.00 67.56 337 ILE A CA 1
ATOM 2621 C C . ILE A 1 337 ? 20.895 4.306 -37.958 1.00 67.56 337 ILE A C 1
ATOM 2623 O O . ILE A 1 337 ? 20.191 5.104 -37.338 1.00 67.56 337 ILE A O 1
ATOM 2627 N N . HIS A 1 338 ? 21.592 4.682 -39.035 1.00 65.19 338 HIS A N 1
ATOM 2628 C CA . HIS A 1 338 ? 21.497 6.008 -39.643 1.00 65.19 338 HIS A CA 1
ATOM 2629 C C . HIS A 1 338 ? 20.174 6.237 -40.383 1.00 65.19 338 HIS A C 1
ATOM 2631 O O . HIS A 1 338 ? 19.762 7.387 -40.537 1.00 65.19 338 HIS A O 1
ATOM 2637 N N . PHE A 1 339 ? 19.496 5.171 -40.818 1.00 66.94 339 PHE A N 1
ATOM 2638 C CA . PHE A 1 339 ? 18.243 5.257 -41.576 1.00 66.94 339 PHE A CA 1
ATOM 2639 C C . PHE A 1 339 ? 17.041 4.728 -40.794 1.00 66.94 339 PHE A C 1
ATOM 2641 O O . PHE A 1 339 ? 15.922 5.202 -40.997 1.00 66.94 339 PHE A O 1
ATOM 2648 N N . VAL A 1 340 ? 17.255 3.762 -39.898 1.00 68.50 340 VAL A N 1
ATOM 2649 C CA . VAL A 1 340 ? 16.205 3.149 -39.081 1.00 68.50 340 VAL A CA 1
ATOM 2650 C C . VAL A 1 340 ? 16.683 3.078 -37.638 1.00 68.50 340 VAL A C 1
ATOM 2652 O O . VAL A 1 340 ? 17.717 2.488 -37.367 1.00 68.50 340 VAL A O 1
ATOM 2655 N N . LEU A 1 341 ? 15.926 3.649 -36.697 1.00 66.75 341 LEU A N 1
ATOM 2656 C CA . LEU A 1 341 ? 16.227 3.512 -35.267 1.00 66.75 341 LEU A CA 1
ATOM 2657 C C . LEU A 1 341 ? 16.344 2.026 -34.894 1.00 66.75 341 LEU A C 1
ATOM 2659 O O . LEU A 1 341 ? 15.427 1.243 -35.156 1.00 66.75 341 LEU A O 1
ATOM 2663 N N . GLY A 1 342 ? 17.480 1.662 -34.294 1.00 72.88 342 GLY A N 1
ATOM 2664 C CA . GLY A 1 342 ? 17.745 0.305 -33.827 1.00 72.88 342 GLY A CA 1
ATOM 2665 C C . GLY A 1 342 ? 16.742 -0.147 -32.764 1.00 72.88 342 GLY A C 1
ATOM 2666 O O . GLY A 1 342 ? 16.084 0.668 -32.110 1.00 72.88 342 GLY A O 1
ATOM 2667 N N . LEU A 1 343 ? 16.617 -1.463 -32.586 1.00 83.62 343 LEU A N 1
ATOM 2668 C CA . LEU A 1 343 ? 15.786 -2.016 -31.521 1.00 83.62 343 LEU A CA 1
ATOM 2669 C C . LEU A 1 343 ? 16.397 -1.684 -30.159 1.00 83.62 343 LEU A C 1
ATOM 2671 O O . LEU A 1 343 ? 17.538 -2.042 -29.871 1.00 83.62 343 LEU A O 1
ATOM 2675 N N . LEU A 1 344 ? 15.611 -1.021 -29.315 1.00 87.69 344 LEU A N 1
ATOM 2676 C CA . LEU A 1 344 ? 15.968 -0.815 -27.918 1.00 87.69 344 LEU A CA 1
ATOM 2677 C C . LEU A 1 344 ? 15.860 -2.138 -27.149 1.00 87.69 344 LEU A C 1
ATOM 2679 O O . LEU A 1 344 ? 15.012 -2.974 -27.481 1.00 87.69 344 LEU A O 1
ATOM 2683 N N . PRO A 1 345 ? 16.679 -2.333 -26.104 1.00 88.88 345 PRO A N 1
ATOM 2684 C CA . PRO A 1 345 ? 16.578 -3.513 -25.268 1.00 88.88 345 PRO A CA 1
ATOM 2685 C C . PRO A 1 345 ? 15.214 -3.523 -24.562 1.00 88.88 345 PRO A C 1
ATOM 2687 O O . PRO A 1 345 ? 14.712 -2.499 -24.084 1.00 88.88 345 PRO A O 1
ATOM 2690 N N . THR A 1 346 ? 14.588 -4.698 -24.546 1.00 88.94 346 THR A N 1
ATOM 2691 C CA . THR A 1 346 ? 13.244 -4.925 -23.998 1.00 88.94 346 THR A CA 1
ATOM 2692 C C . THR A 1 346 ? 13.301 -5.898 -22.826 1.00 88.94 346 THR A C 1
ATOM 2694 O O . THR A 1 346 ? 14.314 -6.565 -22.599 1.00 88.94 346 THR A O 1
ATOM 2697 N N . LEU A 1 347 ? 12.232 -5.952 -22.028 1.00 90.19 347 LEU A N 1
ATOM 2698 C CA . LEU A 1 347 ? 12.100 -6.975 -20.989 1.00 90.19 347 LEU A CA 1
ATOM 2699 C C . LEU A 1 347 ? 11.979 -8.384 -21.604 1.00 90.19 347 LEU A C 1
ATOM 2701 O O . LEU A 1 347 ? 11.551 -8.517 -22.753 1.00 90.19 347 LEU A O 1
ATOM 2705 N N . PRO A 1 348 ? 12.309 -9.447 -20.846 1.00 90.31 348 PRO A N 1
ATOM 2706 C CA . PRO A 1 348 ? 12.127 -10.818 -21.305 1.00 90.31 348 PRO A CA 1
ATOM 2707 C C . PRO A 1 348 ? 10.693 -11.087 -21.778 1.00 90.31 348 PRO A C 1
ATOM 2709 O O . PRO A 1 348 ? 9.727 -10.650 -21.151 1.00 90.31 348 PRO A O 1
ATOM 2712 N N . GLN A 1 349 ? 10.542 -11.878 -22.843 1.00 86.75 349 GLN A N 1
ATOM 2713 C CA . GLN A 1 349 ? 9.228 -12.203 -23.421 1.00 86.75 349 GLN A CA 1
ATOM 2714 C C . GLN A 1 349 ? 8.273 -12.864 -22.413 1.00 86.75 349 GLN A C 1
ATOM 2716 O O . GLN A 1 349 ? 7.074 -12.606 -22.438 1.00 86.75 349 GLN A O 1
ATOM 2721 N N . ALA A 1 350 ? 8.797 -13.651 -21.466 1.00 88.06 350 ALA A N 1
ATOM 2722 C CA . ALA A 1 350 ? 7.997 -14.235 -20.388 1.00 88.06 350 ALA A CA 1
ATOM 2723 C C . ALA A 1 350 ? 7.294 -13.166 -19.527 1.00 88.06 350 ALA A C 1
ATOM 2725 O O . ALA A 1 350 ? 6.137 -13.346 -19.150 1.00 88.06 350 ALA A O 1
ATOM 2726 N N . THR A 1 351 ? 7.959 -12.035 -19.268 1.00 88.00 351 THR A N 1
ATOM 2727 C CA . THR A 1 351 ? 7.377 -10.907 -18.529 1.00 88.00 351 THR A CA 1
ATOM 2728 C C . THR A 1 351 ? 6.236 -10.276 -19.318 1.00 88.00 351 THR A C 1
ATOM 2730 O O . THR A 1 351 ? 5.170 -10.033 -18.758 1.00 88.00 351 THR A O 1
ATOM 2733 N N . PHE A 1 352 ? 6.413 -10.073 -20.627 1.00 87.19 352 PHE A N 1
ATOM 2734 C CA . PHE A 1 352 ? 5.341 -9.575 -21.490 1.00 87.19 352 PHE A CA 1
ATOM 2735 C C . PHE A 1 352 ? 4.152 -10.535 -21.526 1.00 87.19 352 PHE A C 1
ATOM 2737 O O . PHE A 1 352 ? 3.023 -10.094 -21.344 1.00 87.19 352 PHE A O 1
ATOM 2744 N N . HIS A 1 353 ? 4.383 -11.840 -21.688 1.00 84.56 353 HIS A N 1
ATOM 2745 C CA . HIS A 1 353 ? 3.309 -12.838 -21.707 1.00 84.56 353 HIS A CA 1
ATOM 2746 C C . HIS A 1 353 ? 2.485 -12.850 -20.414 1.00 84.56 353 HIS A C 1
ATOM 2748 O O . HIS A 1 353 ? 1.262 -12.951 -20.477 1.00 84.56 353 HIS A O 1
ATOM 2754 N N . ALA A 1 354 ? 3.128 -12.694 -19.254 1.00 85.19 354 ALA A N 1
ATOM 2755 C CA . ALA A 1 354 ? 2.435 -12.644 -17.968 1.00 85.19 354 ALA A CA 1
ATOM 2756 C C . ALA A 1 354 ? 1.538 -11.400 -17.803 1.00 85.19 354 ALA A C 1
ATOM 2758 O O . ALA A 1 354 ? 0.579 -11.445 -17.038 1.00 85.19 354 ALA A O 1
ATOM 2759 N N . ASN A 1 355 ? 1.831 -10.307 -18.518 1.00 82.88 355 ASN A N 1
ATOM 2760 C CA . ASN A 1 355 ? 1.154 -9.015 -18.360 1.00 82.88 355 ASN A CA 1
ATOM 2761 C C . ASN A 1 355 ? 0.268 -8.629 -19.559 1.00 82.88 355 ASN A C 1
ATOM 2763 O O . ASN A 1 355 ? -0.601 -7.775 -19.435 1.00 82.88 355 ASN A O 1
ATOM 2767 N N . VAL A 1 356 ? 0.447 -9.239 -20.734 1.00 81.56 356 VAL A N 1
ATOM 2768 C CA . VAL A 1 356 ? -0.339 -8.927 -21.943 1.00 81.56 356 VAL A CA 1
ATOM 2769 C C . VAL A 1 356 ? -1.830 -9.200 -21.746 1.00 81.56 356 VAL A C 1
ATOM 2771 O O . VAL A 1 356 ? -2.655 -8.466 -22.281 1.00 81.56 356 VAL A O 1
ATOM 2774 N N . ALA A 1 357 ? -2.191 -10.217 -20.959 1.00 74.00 357 ALA A N 1
ATOM 2775 C CA . ALA A 1 357 ? -3.591 -10.561 -20.713 1.00 74.00 357 ALA A CA 1
ATOM 2776 C C . ALA A 1 357 ? -4.363 -9.455 -19.969 1.00 74.00 357 ALA A C 1
ATOM 2778 O O . ALA A 1 357 ? -5.572 -9.327 -20.156 1.00 74.00 357 ALA A O 1
ATOM 2779 N N . SER A 1 358 ? -3.674 -8.653 -19.149 1.00 67.19 358 SER A N 1
ATOM 2780 C CA . SER A 1 358 ? -4.245 -7.507 -18.435 1.00 67.19 358 SER A CA 1
ATOM 2781 C C . SER A 1 358 ? -4.072 -6.182 -19.182 1.00 67.19 358 SER A C 1
ATOM 2783 O O . SER A 1 358 ? -4.542 -5.153 -18.706 1.00 67.19 358 SER A O 1
ATOM 2785 N N . LEU A 1 359 ? -3.431 -6.183 -20.358 1.00 73.56 359 LEU A N 1
ATOM 2786 C CA . LEU A 1 359 ? -3.218 -4.974 -21.143 1.00 73.56 359 LEU A CA 1
ATOM 2787 C C . LEU A 1 359 ? -4.542 -4.455 -21.720 1.00 73.56 359 LEU A C 1
ATOM 2789 O O . LEU A 1 359 ? -5.108 -5.030 -22.655 1.00 73.56 359 LEU A O 1
ATOM 2793 N N . THR A 1 360 ? -4.987 -3.308 -21.216 1.00 66.62 360 THR A N 1
ATOM 2794 C CA . THR A 1 360 ? -6.096 -2.532 -21.774 1.00 66.62 360 THR A CA 1
ATOM 2795 C C . THR A 1 360 ? -5.557 -1.294 -22.477 1.00 66.62 360 THR A C 1
ATOM 2797 O O . THR A 1 360 ? -4.914 -0.455 -21.854 1.00 66.62 360 THR A O 1
ATOM 2800 N N . LEU A 1 361 ? -5.817 -1.156 -23.779 1.00 64.50 361 LEU A N 1
ATOM 2801 C CA . LEU A 1 361 ? -5.465 0.056 -24.519 1.00 64.50 361 LEU A CA 1
ATOM 2802 C C . LEU A 1 361 ? -6.638 1.053 -24.473 1.00 64.50 361 LEU A C 1
ATOM 2804 O O . LEU A 1 361 ? -7.741 0.700 -24.910 1.00 64.50 361 LEU A O 1
ATOM 2808 N N . PRO A 1 362 ? -6.443 2.292 -23.981 1.00 49.47 362 PRO A N 1
ATOM 2809 C CA . PRO A 1 362 ? -7.496 3.302 -23.974 1.00 49.47 362 PRO A CA 1
ATOM 2810 C C . PRO A 1 362 ? -7.964 3.610 -25.405 1.00 49.47 362 PRO A C 1
ATOM 2812 O O . PRO A 1 362 ? -7.156 3.870 -26.294 1.00 49.47 362 PRO A O 1
ATOM 2815 N N . GLY A 1 363 ? -9.279 3.599 -25.652 1.00 47.31 363 GLY A N 1
ATOM 2816 C CA . GLY A 1 363 ? -9.857 4.063 -26.925 1.00 47.31 363 GLY A CA 1
ATOM 2817 C C . GLY A 1 363 ? -10.546 3.021 -27.812 1.00 47.31 363 GLY A C 1
ATOM 2818 O O . GLY A 1 363 ? -11.043 3.395 -28.872 1.00 47.31 363 GLY A O 1
ATOM 2819 N N . ARG A 1 364 ? -10.644 1.753 -27.400 1.00 42.72 364 ARG A N 1
ATOM 2820 C CA . ARG A 1 364 ? -11.645 0.756 -27.851 1.00 42.72 364 ARG A CA 1
ATOM 2821 C C . ARG A 1 364 ? -11.432 -0.506 -27.018 1.00 42.72 364 ARG A C 1
ATOM 2823 O O . ARG A 1 364 ? -10.286 -0.874 -26.816 1.00 42.72 364 ARG A O 1
ATOM 2830 N N . GLY A 1 365 ? -12.505 -1.168 -26.578 1.00 38.97 365 GLY A N 1
ATOM 2831 C CA . GLY A 1 365 ? -12.494 -2.423 -25.804 1.00 38.97 365 GLY A CA 1
ATOM 2832 C C . GLY A 1 365 ? -11.906 -3.637 -26.539 1.00 38.97 365 GLY A C 1
ATOM 2833 O O . GLY A 1 365 ? -12.543 -4.681 -26.626 1.00 38.97 365 GLY A O 1
ATOM 2834 N N . VAL A 1 366 ?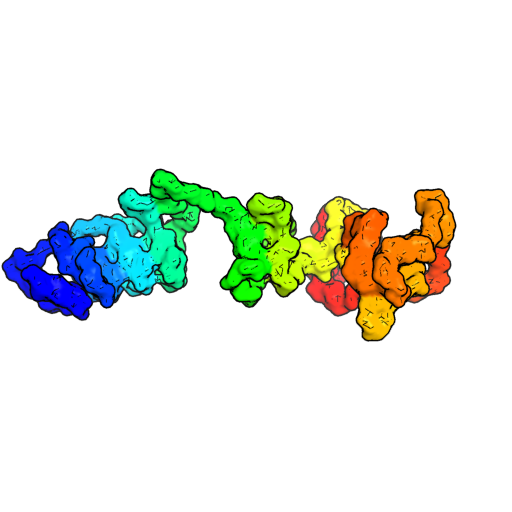 -10.710 -3.494 -27.103 1.00 40.75 366 VAL A N 1
ATOM 2835 C CA . VAL A 1 366 ? -9.895 -4.571 -27.644 1.00 40.75 366 VAL A CA 1
ATOM 2836 C C . VAL A 1 366 ? -8.980 -5.002 -26.511 1.00 40.75 366 VAL A C 1
ATOM 2838 O O . VAL A 1 366 ? -7.898 -4.452 -26.319 1.00 40.75 366 VAL A O 1
ATOM 2841 N N . ALA A 1 367 ? -9.438 -5.981 -25.736 1.00 42.59 367 ALA A N 1
ATOM 2842 C CA . ALA A 1 367 ? -8.504 -6.799 -24.989 1.00 42.59 367 ALA A CA 1
ATOM 2843 C C . ALA A 1 367 ? -7.573 -7.455 -26.016 1.00 42.59 367 ALA A C 1
ATOM 2845 O O . ALA A 1 367 ? -8.046 -8.073 -26.972 1.00 42.59 367 ALA A O 1
ATOM 2846 N N . MET A 1 368 ? -6.260 -7.373 -25.810 1.00 45.91 368 MET A N 1
ATOM 2847 C CA . MET A 1 368 ? -5.282 -8.195 -26.541 1.00 45.91 368 MET A CA 1
ATOM 2848 C C . MET A 1 368 ? -5.342 -9.670 -26.082 1.00 45.91 368 MET A C 1
ATOM 2850 O O . MET A 1 368 ? -4.369 -10.408 -26.188 1.00 45.91 368 MET A O 1
ATOM 2854 N N . ALA A 1 369 ? -6.492 -10.104 -25.557 1.00 38.84 369 ALA A N 1
ATOM 2855 C CA . ALA A 1 369 ? -6.786 -11.471 -25.174 1.00 38.84 369 ALA A CA 1
ATOM 2856 C C . ALA A 1 369 ? -7.277 -12.235 -26.411 1.00 38.84 369 ALA A C 1
ATOM 2858 O O . ALA A 1 369 ? -8.483 -12.343 -26.645 1.00 38.84 369 ALA A O 1
ATOM 2859 N N . ASN A 1 370 ? -6.312 -12.651 -27.237 1.00 33.41 370 ASN A N 1
ATOM 2860 C CA . ASN A 1 370 ? -6.253 -13.878 -28.050 1.00 33.41 370 ASN A CA 1
ATOM 2861 C C . ASN A 1 370 ? -5.281 -13.706 -29.216 1.00 33.41 370 ASN A C 1
ATOM 2863 O O . ASN A 1 370 ? -5.591 -12.925 -30.157 1.00 33.41 370 ASN A O 1
#

Foldseek 3Di:
DVQLLVCLLVLPPPSNVVCVVVVNADQADWDWHQDPVGDTDIDGSLLSNLLNLNLVSNVVRVVPHPDDCSSLLSNLLNLNLSSNVVQLVDPPYDQAQADPQRHGSLNNNVVNVSVSSNVVSVVSPHDPPRDRPDDPPDDDPPCQCVLLQLFAPVPPDDPVVLQVVCCVVQVPDPVRQVVLVCSQQRAHPVGDGSLVRGDPVNNQSSLVSNAQLSFWAWDADAFPDDDPWKTKTKTKGLCQQVVLQQVQADPVQWHALVSQVVSCLLLPNDCCPVVDPDGSSRVQVVLPPVVPRIHHSVSSQVVCCVPPVNIHIDMDMDTLDVVVVVVVLVVQVPDDCVVDNHDGDDDDVVSNVVRLQVDDHHDDPDRSPD

InterPro domains:
  IPR002048 EF-hand domain [PS50222] (275-310)
  IPR002110 Ankyrin repeat [PF12796] (46-130)
  IPR002110 Ankyrin repeat [PS50088] (101-133)
  IPR002110 Ankyrin repeat [SM00248] (67-97)
  IPR002110 Ankyrin repeat [SM00248] (101-130)
  IPR011992 EF-hand domain pair [SSF47473] (225-310)
  IPR018247 EF-Hand 1, calcium-binding site [PS00018] (288-300)
  IPR036770 Ankyrin repeat-containing domain superfamily [G3DSA:1.25.40.20] (1-228)
  IPR036770 Ankyrin repeat-containing domain superfamily [SSF48403] (39-132)

pLDDT: mean 84.43, std 13.2, range [33.41, 97.62]

Radius of gyration: 32.51 Å; chains: 1; bounding box: 69×39×93 Å

Sequence (370 aa):
NDELVKAITEGDLLQVLLSELSGECNMNSLYVFKDKKGYDWKATPLIAAAALGHTELVQGFIDRADIDETALYKAAEKGQVAVVRELLEHPDINVNLPNDRNQTALGKAAQYGNIGVIQLLLDHGADPSILDKVIPGTKLFPHSFSWSTFLDSHVPVDTSVRVAVVATLLGSEKDGDDWVRELATAKDQHGREALHTTDAATRDLLNGLRFFCGRYELFDGPPIHVSATAVVVNAYDHGVFRQVFEQFANDCGELDKKGFQACGRLLGQQPTDVKKKVDAAVEFDLWDKDKSGYLSASEYIRYCDQTYGGKLKVAMKFMRNADEHAREVDTRADLDIHFVLGLLPTLPQATFHANVASLTLPGRGVAMAN

Organism: Aphanomyces astaci (NCBI:txid112090)